Protein AF-A0A7X9NQH3-F1 (afdb_monomer_lite)

Secondary structure (DSSP, 8-state):
----HHHHHHHHHHHHTS---HHHHSTT-HHHHHHHHHHHHTTHHHHHHHHH--SHHHHHHHHHHHHHHHHHHHH---SSS-GGG--GGGS----TT--HHHHHHHHHHHHHHHHHHHHHS------TT--------------------------PPPHHHH-TT---PPPPHHHHHHHHHHHHHH-GGGHHHHHTTSTT--GGGGGS-HHHHHHHHHPPBPGGGHHHHHHHS-GGGHHHHHHHGGGGBSSPPP--HHHHHHHHHHTTT-HHHHHHHHHHHHHHH-

Structure (mmCIF, N/CA/C/O backbone):
data_AF-A0A7X9NQH3-F1
#
_entry.id   AF-A0A7X9NQH3-F1
#
loop_
_atom_site.group_PDB
_atom_site.id
_atom_site.type_symbol
_atom_site.label_atom_id
_atom_site.label_alt_id
_atom_site.label_comp_id
_atom_site.label_asym_id
_atom_site.label_entity_id
_atom_site.label_seq_id
_atom_site.pdbx_PDB_ins_code
_atom_site.Cartn_x
_atom_site.Cartn_y
_atom_site.Cartn_z
_atom_site.occupancy
_atom_site.B_iso_or_equiv
_atom_site.auth_seq_id
_atom_site.auth_comp_id
_atom_site.auth_asym_id
_atom_site.auth_atom_id
_atom_site.pdbx_PDB_model_num
ATOM 1 N N . MET A 1 1 ? 0.152 17.223 29.051 1.00 51.72 1 MET A N 1
ATOM 2 C CA . MET A 1 1 ? 0.373 16.536 30.337 1.00 51.72 1 MET A CA 1
ATOM 3 C C . MET A 1 1 ? -0.480 15.290 30.327 1.00 51.72 1 MET A C 1
ATOM 5 O O . MET A 1 1 ? -1.669 15.416 30.063 1.00 51.72 1 MET A O 1
ATOM 9 N N . GLY A 1 2 ? 0.131 14.132 30.562 1.00 65.69 2 GLY A N 1
ATOM 10 C CA . GLY A 1 2 ? -0.584 12.859 30.578 1.00 65.69 2 GLY A CA 1
ATOM 11 C C . GLY A 1 2 ? -1.366 12.605 31.845 1.00 65.69 2 GLY A C 1
ATOM 12 O O . GLY A 1 2 ? -1.211 13.318 32.836 1.00 65.69 2 GLY A O 1
ATOM 13 N N . LEU A 1 3 ? -2.183 11.554 31.806 1.00 81.00 3 LEU A N 1
ATOM 14 C CA . LEU A 1 3 ? -3.020 11.163 32.934 1.00 81.00 3 LEU A CA 1
ATOM 15 C C . LEU A 1 3 ? -2.184 10.936 34.205 1.00 81.00 3 LEU A C 1
ATOM 17 O O . LEU A 1 3 ? -1.228 10.143 34.226 1.00 81.00 3 LEU A O 1
ATOM 21 N N . ASN A 1 4 ? -2.589 11.591 35.294 1.00 87.38 4 ASN A N 1
ATOM 22 C CA . ASN A 1 4 ? -2.068 11.323 36.630 1.00 87.38 4 ASN A CA 1
ATOM 23 C C . ASN A 1 4 ? -2.512 9.924 37.121 1.00 87.38 4 ASN A C 1
ATOM 25 O O . ASN A 1 4 ? -3.140 9.158 36.388 1.00 87.38 4 ASN A O 1
ATOM 29 N N . ARG A 1 5 ? -2.115 9.511 38.333 1.00 86.88 5 ARG A N 1
ATOM 30 C CA . ARG A 1 5 ? -2.455 8.168 38.845 1.00 86.88 5 ARG A CA 1
ATOM 31 C C . ARG A 1 5 ? -3.971 7.972 38.987 1.00 86.88 5 ARG A C 1
ATOM 33 O O . ARG A 1 5 ? -4.492 7.031 38.410 1.00 86.88 5 ARG A O 1
ATOM 40 N N . ALA A 1 6 ? -4.662 8.899 39.647 1.00 89.31 6 ALA A N 1
ATOM 41 C CA . ALA A 1 6 ? -6.106 8.812 39.867 1.00 89.31 6 ALA A CA 1
ATOM 42 C C . ALA A 1 6 ? -6.908 8.777 38.553 1.00 89.31 6 ALA A C 1
ATOM 44 O O . ALA A 1 6 ? -7.859 8.014 38.428 1.00 89.31 6 ALA A O 1
ATOM 45 N N . GLN A 1 7 ? -6.492 9.550 37.547 1.00 90.31 7 GLN A N 1
ATOM 46 C CA . GLN A 1 7 ? -7.118 9.555 36.222 1.00 90.31 7 GLN A CA 1
ATOM 47 C C . GLN A 1 7 ? -6.921 8.234 35.466 1.00 90.31 7 GLN A C 1
ATOM 49 O O . GLN A 1 7 ? -7.812 7.817 34.731 1.00 90.31 7 GLN A O 1
ATOM 54 N N . ARG A 1 8 ? -5.770 7.569 35.639 1.00 89.31 8 ARG A N 1
ATOM 55 C CA . ARG A 1 8 ? -5.538 6.230 35.072 1.00 89.31 8 ARG A CA 1
ATOM 56 C C . ARG A 1 8 ? -6.396 5.179 35.760 1.00 89.31 8 ARG A C 1
ATOM 58 O O . ARG A 1 8 ? -7.025 4.388 35.072 1.00 89.31 8 ARG A O 1
ATOM 65 N N . ASP A 1 9 ? -6.462 5.222 37.087 1.00 91.19 9 ASP A N 1
ATOM 66 C CA . ASP A 1 9 ? -7.264 4.283 37.874 1.00 91.19 9 ASP A CA 1
ATOM 67 C C . ASP A 1 9 ? -8.770 4.454 37.582 1.00 91.19 9 ASP A C 1
ATOM 69 O O . ASP A 1 9 ? -9.517 3.481 37.554 1.00 91.19 9 ASP A O 1
ATOM 73 N N . GLU A 1 10 ? -9.233 5.683 37.326 1.00 92.69 10 GLU A N 1
ATOM 74 C CA . GLU A 1 10 ? -10.595 5.958 36.847 1.00 92.69 10 GLU A CA 1
ATOM 75 C C . GLU A 1 10 ? -10.835 5.409 35.436 1.00 92.69 10 GLU A C 1
ATOM 77 O O . GLU A 1 10 ? -11.845 4.749 35.203 1.00 92.69 10 GLU A O 1
ATOM 82 N N . LEU A 1 11 ? -9.913 5.638 34.495 1.00 91.38 11 LEU A N 1
ATOM 83 C CA . LEU A 1 11 ? -10.054 5.113 33.137 1.00 91.38 11 LEU A CA 1
ATOM 84 C C . LEU A 1 11 ? -10.072 3.578 33.129 1.00 91.38 11 LEU A C 1
ATOM 86 O O . LEU A 1 11 ? -10.932 2.993 32.480 1.00 91.38 11 LEU A O 1
ATOM 90 N N . ASP A 1 12 ? -9.188 2.927 33.885 1.00 92.12 12 ASP A N 1
ATOM 91 C CA . ASP A 1 12 ? -9.179 1.467 34.009 1.00 92.12 12 ASP A CA 1
ATOM 92 C C . ASP A 1 12 ? -10.487 0.947 34.627 1.00 92.12 12 ASP A C 1
ATOM 94 O O . ASP A 1 12 ? -11.068 0.004 34.091 1.00 92.12 12 ASP A O 1
ATOM 98 N N . ARG A 1 13 ? -11.027 1.609 35.663 1.00 91.06 13 ARG A N 1
ATOM 99 C CA . ARG A 1 13 ? -12.351 1.271 36.219 1.00 91.06 13 ARG A CA 1
ATOM 100 C C . ARG A 1 13 ? -13.470 1.404 35.186 1.00 91.06 13 ARG A C 1
ATOM 102 O O . ARG A 1 13 ? -14.329 0.532 35.110 1.00 91.06 13 ARG A O 1
ATOM 109 N N . ARG A 1 14 ? -13.458 2.455 34.360 1.00 91.75 14 ARG A N 1
ATOM 110 C CA . ARG A 1 14 ? -14.447 2.639 33.282 1.00 91.75 14 ARG A CA 1
ATOM 111 C C . ARG A 1 14 ? -14.371 1.542 32.224 1.00 91.75 14 ARG A C 1
ATOM 113 O O . ARG A 1 14 ? -15.408 1.123 31.728 1.00 91.75 14 ARG A O 1
ATOM 120 N N . VAL A 1 15 ? -13.169 1.077 31.888 1.00 91.00 15 VAL A N 1
ATOM 121 C CA . VAL A 1 15 ? -12.967 -0.029 30.937 1.00 91.00 15 VAL A CA 1
ATOM 122 C C . VAL A 1 15 ? -13.428 -1.362 31.529 1.00 91.00 15 VAL A C 1
ATOM 124 O O . VAL A 1 15 ? -14.038 -2.163 30.825 1.00 91.00 15 VAL A O 1
ATOM 127 N N . GLN A 1 16 ? -13.165 -1.588 32.816 1.00 89.62 16 GLN A N 1
ATOM 128 C CA . GLN A 1 16 ? -13.614 -2.780 33.543 1.00 89.62 16 GLN A CA 1
ATOM 129 C C . GLN A 1 16 ? -15.134 -2.813 33.743 1.00 89.62 16 GLN A C 1
ATOM 131 O O . GLN A 1 16 ? -15.709 -3.890 33.832 1.00 89.62 16 GLN A O 1
ATOM 136 N N . ALA A 1 17 ? -15.789 -1.650 33.781 1.00 90.62 17 ALA A N 1
ATOM 137 C CA . ALA A 1 17 ? -17.243 -1.543 33.874 1.00 90.62 17 ALA A CA 1
ATOM 138 C C . ALA A 1 17 ? -17.978 -1.855 32.554 1.00 90.62 17 ALA A C 1
ATOM 140 O O . ALA A 1 17 ? -19.206 -1.930 32.553 1.00 90.62 17 ALA A O 1
ATOM 141 N N . ILE A 1 18 ? -17.262 -2.008 31.432 1.00 89.81 18 ILE A N 1
ATOM 142 C CA . ILE A 1 18 ? -17.861 -2.443 30.165 1.00 89.81 18 ILE A CA 1
ATOM 143 C C . ILE A 1 18 ? -18.205 -3.930 30.273 1.00 89.81 18 ILE A C 1
ATOM 145 O O . ILE A 1 18 ? -17.348 -4.747 30.607 1.00 89.81 18 ILE A O 1
ATOM 149 N N . ASP A 1 19 ? -19.443 -4.280 29.927 1.00 89.19 19 ASP A N 1
ATOM 150 C CA . ASP A 1 19 ? -19.841 -5.675 29.761 1.00 89.19 19 ASP A CA 1
ATOM 151 C C . ASP A 1 19 ? -19.235 -6.238 28.466 1.00 89.19 19 ASP A C 1
ATOM 153 O O . ASP A 1 19 ? -19.665 -5.925 27.352 1.00 89.19 19 ASP A O 1
ATOM 157 N N . TRP A 1 20 ? -18.158 -7.008 28.612 1.00 88.69 20 TRP A N 1
ATOM 158 C CA . TRP A 1 20 ? -17.371 -7.538 27.502 1.00 88.69 20 TRP A CA 1
ATOM 159 C C . TRP A 1 20 ? -17.974 -8.827 26.931 1.00 88.69 20 TRP A C 1
ATOM 161 O O . TRP A 1 20 ? -17.333 -9.880 26.969 1.00 88.69 20 TRP A O 1
ATOM 171 N N . THR A 1 21 ? -19.178 -8.729 26.364 1.00 90.06 21 THR A N 1
ATOM 172 C CA . THR A 1 21 ? -19.793 -9.802 25.563 1.00 90.06 21 THR A CA 1
ATOM 173 C C . THR A 1 21 ? -18.991 -10.088 24.288 1.00 90.06 21 THR A C 1
ATOM 175 O O . THR A 1 21 ? -18.108 -9.314 23.897 1.00 90.06 21 THR A O 1
ATOM 178 N N . ASP A 1 22 ? -19.311 -11.180 23.590 1.00 87.94 22 ASP A N 1
ATOM 179 C CA . ASP A 1 22 ? -18.680 -11.497 22.305 1.00 87.94 22 ASP A CA 1
ATOM 180 C C . ASP A 1 22 ? -18.906 -10.384 21.261 1.00 87.94 22 ASP A C 1
ATOM 182 O O . ASP A 1 22 ? -17.979 -10.047 20.519 1.00 87.94 22 ASP A O 1
ATOM 186 N N . GLU A 1 23 ? -20.074 -9.723 21.249 1.00 88.12 23 GLU A N 1
ATOM 187 C CA . GLU A 1 23 ? -20.313 -8.564 20.374 1.00 88.12 23 GLU A CA 1
ATOM 188 C C . GLU A 1 23 ? -19.465 -7.351 20.771 1.00 88.12 23 GLU A C 1
ATOM 190 O O . GLU A 1 23 ? -18.909 -6.671 19.905 1.00 88.12 23 GLU A O 1
ATOM 195 N N . ALA A 1 24 ? -19.315 -7.086 22.072 1.00 86.69 24 ALA A N 1
ATOM 196 C CA . ALA A 1 24 ? -18.457 -6.007 22.557 1.00 86.69 24 ALA A CA 1
ATOM 197 C C . ALA A 1 24 ? -16.976 -6.272 22.239 1.00 86.69 24 ALA A C 1
ATOM 199 O O . ALA A 1 24 ? -16.214 -5.339 21.966 1.00 86.69 24 ALA A O 1
ATOM 200 N N . ARG A 1 25 ? -16.560 -7.544 22.222 1.00 86.44 25 ARG A N 1
ATOM 201 C CA . ARG A 1 25 ? -15.196 -7.976 21.884 1.00 86.44 25 ARG A CA 1
ATOM 202 C C . ARG A 1 25 ? -14.926 -8.039 20.384 1.00 86.44 25 ARG A C 1
ATOM 204 O O . ARG A 1 25 ? -13.747 -8.008 20.010 1.00 86.44 25 ARG A O 1
ATOM 211 N N . ALA A 1 26 ? -15.957 -8.084 19.541 1.00 84.38 26 ALA A N 1
ATOM 212 C CA . ALA A 1 26 ? -15.821 -8.137 18.089 1.00 84.38 26 ALA A CA 1
ATOM 213 C C . ALA A 1 26 ? -14.976 -6.974 17.542 1.00 84.38 26 ALA A C 1
ATOM 215 O O . ALA A 1 26 ? -14.966 -5.863 18.079 1.00 84.38 26 ALA A O 1
ATOM 216 N N . PHE A 1 27 ? -14.236 -7.220 16.461 1.00 86.75 27 PHE A N 1
ATOM 217 C CA . PHE A 1 27 ? -13.412 -6.182 15.842 1.00 86.75 27 PHE A CA 1
ATOM 218 C C . PHE A 1 27 ? -14.273 -5.043 15.297 1.00 86.75 27 PHE A C 1
ATOM 220 O O . PHE A 1 27 ? -15.303 -5.266 14.668 1.00 86.75 27 PHE A O 1
ATOM 227 N N . GLY A 1 28 ? -13.840 -3.810 15.561 1.00 78.38 28 GLY A N 1
ATOM 228 C CA . GLY A 1 28 ? -14.579 -2.604 15.191 1.00 78.38 28 GLY A CA 1
ATOM 229 C C . GLY A 1 28 ? -15.867 -2.362 15.987 1.00 78.38 28 GLY A C 1
ATOM 230 O O . GLY A 1 28 ? -16.635 -1.486 15.596 1.00 78.38 28 GLY A O 1
ATOM 231 N N . SER A 1 29 ? -16.111 -3.092 17.084 1.00 81.69 29 SER A N 1
ATOM 232 C CA . SER A 1 29 ? -17.287 -2.872 17.934 1.00 81.69 29 SER A CA 1
ATOM 233 C C . SER A 1 29 ? -17.359 -1.429 18.466 1.00 81.69 29 SER A C 1
ATOM 235 O O . SER A 1 29 ? -16.319 -0.776 18.646 1.00 81.69 29 SER A O 1
ATOM 237 N N . PRO A 1 30 ? -18.565 -0.922 18.785 1.00 86.56 30 PRO A N 1
ATOM 238 C CA . PRO A 1 30 ? -18.728 0.389 19.413 1.00 86.56 30 PRO A CA 1
ATOM 239 C C . PRO A 1 30 ? -17.885 0.553 20.685 1.00 86.56 30 PRO A C 1
ATOM 241 O O . PRO A 1 30 ? -17.302 1.612 20.905 1.00 86.56 30 PRO A O 1
ATOM 244 N N . GLN A 1 31 ? -17.752 -0.508 21.485 1.00 89.44 31 GLN A N 1
ATOM 245 C CA . GLN A 1 31 ? -16.951 -0.530 22.707 1.00 89.44 31 GLN A CA 1
ATOM 246 C C . GLN A 1 31 ? -15.460 -0.367 22.391 1.00 89.44 31 GLN A C 1
ATOM 248 O O . GLN A 1 31 ? -14.790 0.461 23.005 1.00 89.44 31 GLN A O 1
ATOM 253 N N . ARG A 1 32 ? -14.924 -1.070 21.382 1.00 86.88 32 ARG A N 1
ATOM 254 C CA . ARG A 1 32 ? -13.530 -0.875 20.943 1.00 86.88 32 ARG A CA 1
ATOM 255 C C . ARG A 1 32 ? -13.294 0.525 20.371 1.00 86.88 32 ARG A C 1
ATOM 257 O O . ARG A 1 32 ? -12.243 1.108 20.627 1.00 86.88 32 ARG A O 1
ATOM 264 N N . LEU A 1 33 ? -14.249 1.089 19.629 1.00 85.19 33 LEU A N 1
ATOM 265 C CA . LEU A 1 33 ? -14.157 2.469 19.131 1.00 85.19 33 LEU A CA 1
ATOM 266 C C . LEU A 1 33 ? -14.180 3.492 20.275 1.00 85.19 33 LEU A C 1
ATOM 268 O O . LEU A 1 33 ? -13.422 4.460 20.250 1.00 85.19 33 LEU A O 1
ATOM 272 N N . GLN A 1 34 ? -14.973 3.245 21.316 1.00 88.62 34 GLN A N 1
ATOM 273 C CA . GLN A 1 34 ? -14.970 4.054 22.532 1.00 88.62 34 GLN A CA 1
ATOM 274 C C . GLN A 1 34 ? -13.619 3.980 23.263 1.00 88.62 34 GLN A C 1
ATOM 276 O O . GLN A 1 34 ? -13.103 5.005 23.706 1.00 88.62 34 GLN A O 1
ATOM 281 N N . LEU A 1 35 ? -12.989 2.801 23.328 1.00 89.31 35 LEU A N 1
ATOM 282 C CA . LEU A 1 35 ? -11.632 2.673 23.874 1.00 89.31 35 LEU A CA 1
ATOM 283 C C . LEU A 1 35 ? -10.594 3.462 23.068 1.00 89.31 35 LEU A C 1
ATOM 285 O O . LEU A 1 35 ? -9.668 4.030 23.652 1.00 89.31 35 LEU A O 1
ATOM 289 N N . VAL A 1 36 ? -10.733 3.518 21.738 1.00 87.81 36 VAL A N 1
ATOM 290 C CA . VAL A 1 36 ? -9.884 4.368 20.889 1.00 87.81 36 VAL A CA 1
ATOM 291 C C . VAL A 1 36 ? -10.057 5.833 21.265 1.00 87.81 36 VAL A C 1
ATOM 293 O O . VAL A 1 36 ? -9.057 6.516 21.476 1.00 87.81 36 VAL A O 1
ATOM 296 N N . ASP A 1 37 ? -11.295 6.309 21.384 1.00 86.88 37 ASP A N 1
ATOM 297 C CA . ASP A 1 37 ? -11.574 7.691 21.774 1.00 86.88 37 ASP A CA 1
ATOM 298 C C . ASP A 1 37 ? -10.934 8.041 23.128 1.00 86.88 37 ASP A C 1
ATOM 300 O O . ASP A 1 37 ? -10.207 9.032 23.246 1.00 86.88 37 ASP A O 1
ATOM 304 N N . TRP A 1 38 ? -11.078 7.175 24.135 1.00 90.12 38 TRP A N 1
ATOM 305 C CA . TRP A 1 38 ? -10.447 7.373 25.443 1.00 90.12 38 TRP A CA 1
ATOM 306 C C . TRP A 1 38 ? -8.916 7.348 25.379 1.00 90.12 38 TRP A C 1
ATOM 308 O O . TRP A 1 38 ? -8.249 8.157 26.027 1.00 90.12 38 TRP A O 1
ATOM 318 N N . MET A 1 39 ? -8.326 6.456 24.582 1.00 92.00 39 MET A N 1
ATOM 319 C CA . MET A 1 39 ? -6.875 6.402 24.374 1.00 92.00 39 MET A CA 1
ATOM 320 C C . MET A 1 39 ? -6.341 7.676 23.706 1.00 92.00 39 MET A C 1
ATOM 322 O O . MET A 1 39 ? -5.287 8.176 24.098 1.00 92.00 39 MET A O 1
ATOM 326 N N . LEU A 1 40 ? -7.047 8.198 22.700 1.00 86.00 40 LEU A N 1
ATOM 327 C CA . LEU A 1 40 ? -6.619 9.372 21.942 1.00 86.00 40 LEU A CA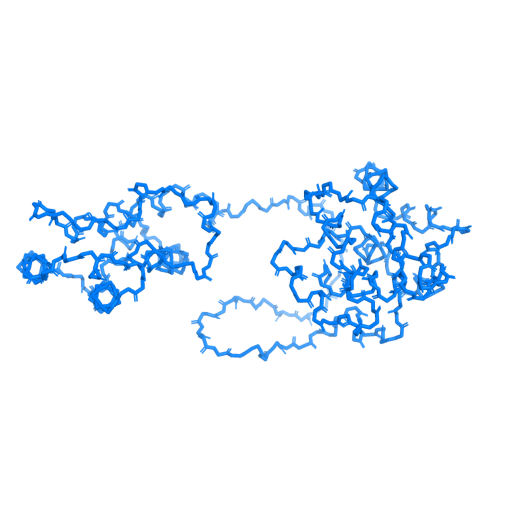 1
ATOM 328 C C . LEU A 1 40 ? -6.821 10.675 22.723 1.00 86.00 40 LEU A C 1
ATOM 330 O O . LEU A 1 40 ? -5.925 11.518 22.744 1.00 86.00 40 LEU A O 1
ATOM 334 N N . SER A 1 41 ? -7.965 10.834 23.390 1.00 86.50 41 SER A N 1
ATOM 335 C CA . SER A 1 41 ? -8.279 12.022 24.199 1.00 86.50 41 SER A CA 1
ATOM 336 C C . SER A 1 41 ? -7.363 12.163 25.418 1.00 86.50 41 SER A C 1
ATOM 338 O O . SER A 1 41 ? -6.992 13.274 25.794 1.00 86.50 41 SER A O 1
ATOM 340 N N . SER A 1 42 ? -6.924 11.043 25.998 1.00 87.12 42 SER A N 1
ATOM 341 C CA . SER A 1 42 ? -6.000 11.019 27.139 1.00 87.12 42 SER A CA 1
ATOM 342 C C . SER A 1 42 ? -4.527 11.250 26.782 1.00 87.12 42 SER A C 1
ATOM 344 O O . SER A 1 42 ? -3.705 11.391 27.689 1.00 87.12 42 SER A O 1
ATOM 346 N N . ARG A 1 43 ? -4.181 11.268 25.486 1.00 89.69 43 ARG A N 1
ATOM 347 C CA . ARG A 1 43 ? -2.816 11.445 24.948 1.00 89.69 43 ARG A CA 1
ATOM 348 C C . ARG A 1 43 ? -1.773 10.460 25.504 1.00 89.69 43 ARG A C 1
ATOM 350 O O . ARG A 1 43 ? -0.570 10.723 25.477 1.00 89.69 43 ARG A O 1
ATOM 357 N N . MET A 1 44 ? -2.220 9.307 26.015 1.00 89.38 44 MET A N 1
ATOM 358 C CA . MET A 1 44 ? -1.347 8.330 26.681 1.00 89.38 44 MET A CA 1
ATOM 359 C C . MET A 1 44 ? -0.248 7.791 25.763 1.00 89.38 44 MET A C 1
ATOM 361 O O . MET A 1 44 ? 0.856 7.519 26.233 1.00 89.38 44 MET A O 1
ATOM 365 N N . VAL A 1 45 ? -0.545 7.638 24.469 1.00 89.00 45 VAL A N 1
ATOM 366 C CA . VAL A 1 45 ? 0.419 7.169 23.465 1.00 89.00 45 VAL A CA 1
ATOM 367 C C . VAL A 1 45 ? 1.512 8.218 23.270 1.00 89.00 45 VAL A C 1
ATOM 369 O O . VAL A 1 45 ? 2.698 7.902 23.325 1.00 89.00 45 VAL A O 1
ATOM 372 N N . GLU A 1 46 ? 1.123 9.479 23.095 1.00 90.94 46 GLU A N 1
ATOM 373 C CA . GLU A 1 46 ? 2.044 10.584 22.869 1.00 90.94 46 GLU A CA 1
ATOM 374 C C . GLU A 1 46 ? 2.937 10.848 24.079 1.00 90.94 46 GLU A C 1
ATOM 376 O O . GLU A 1 46 ? 4.139 11.057 23.925 1.00 90.94 46 GLU A O 1
ATOM 381 N N . ASP A 1 47 ? 2.380 10.805 25.288 1.00 90.69 47 ASP A N 1
ATOM 382 C CA . ASP A 1 47 ? 3.162 11.012 26.504 1.00 90.69 47 ASP A CA 1
ATOM 383 C C . ASP A 1 47 ? 4.145 9.867 26.762 1.00 90.69 47 ASP A C 1
ATOM 385 O O . ASP A 1 47 ? 5.258 10.109 27.228 1.00 90.69 47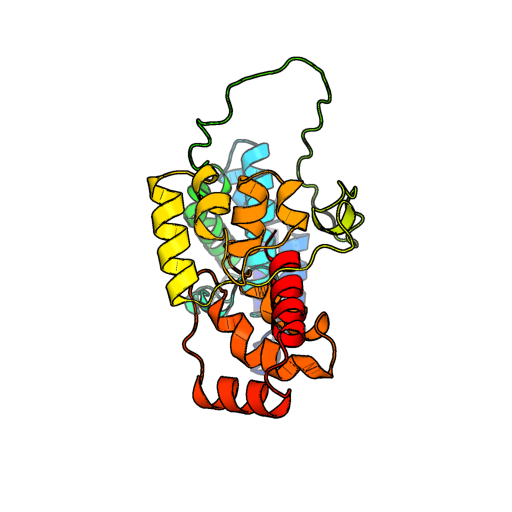 ASP A O 1
ATOM 389 N N . GLU A 1 48 ? 3.778 8.623 26.446 1.00 91.94 48 GLU A N 1
ATOM 390 C CA . GLU A 1 48 ? 4.694 7.486 26.573 1.00 91.94 48 GLU A CA 1
ATOM 391 C C . GLU A 1 48 ? 5.854 7.564 25.568 1.00 91.94 48 GLU A C 1
ATOM 393 O O . GLU A 1 48 ? 7.008 7.280 25.906 1.00 91.94 48 GLU A O 1
ATOM 398 N N . ILE A 1 49 ? 5.578 8.030 24.347 1.00 90.75 49 ILE A N 1
ATOM 399 C CA . ILE A 1 49 ? 6.609 8.260 23.330 1.00 90.75 49 ILE A CA 1
ATOM 400 C C . ILE A 1 49 ? 7.515 9.423 23.736 1.00 90.75 49 ILE A C 1
ATOM 402 O O . ILE A 1 49 ? 8.731 9.262 23.714 1.00 90.75 49 ILE A O 1
ATOM 406 N N . ARG A 1 50 ? 6.974 10.558 24.194 1.00 91.81 50 ARG A N 1
ATOM 407 C CA . ARG A 1 50 ? 7.790 11.710 24.627 1.00 91.81 50 ARG A CA 1
ATOM 408 C C . ARG A 1 50 ? 8.665 11.414 25.849 1.00 91.81 50 ARG A C 1
ATOM 410 O O . ARG A 1 50 ? 9.731 12.004 25.986 1.00 91.81 50 ARG A O 1
ATOM 417 N N . LYS A 1 51 ? 8.267 10.477 26.718 1.00 89.00 51 LYS A N 1
ATOM 418 C CA . LYS A 1 51 ? 9.147 9.968 27.790 1.00 89.00 51 LYS A CA 1
ATOM 419 C C . LYS A 1 51 ? 10.323 9.162 27.245 1.00 89.00 51 LYS A C 1
ATOM 421 O O . LYS A 1 51 ? 11.420 9.239 27.792 1.00 89.00 51 LYS A O 1
ATOM 426 N N . SER A 1 52 ? 10.074 8.375 26.202 1.00 86.25 52 SER A N 1
ATOM 427 C CA . SER A 1 52 ? 11.047 7.443 25.627 1.00 86.25 52 SER A CA 1
ATOM 428 C C . SER A 1 52 ? 12.023 8.129 24.664 1.00 86.25 52 SER A C 1
ATOM 430 O O . SER A 1 52 ? 13.208 7.806 24.644 1.00 86.25 52 SER A O 1
ATOM 432 N N . PHE A 1 53 ? 11.546 9.109 23.895 1.00 87.56 53 PHE A N 1
ATOM 433 C CA . PHE A 1 53 ? 12.312 9.848 22.894 1.00 87.56 53 PHE A CA 1
ATOM 434 C C . PHE A 1 53 ? 12.419 11.313 23.321 1.00 87.56 53 PHE A C 1
ATOM 436 O O . PHE A 1 53 ? 11.503 12.101 23.115 1.00 87.56 53 PHE A O 1
ATOM 443 N N . ARG A 1 54 ? 13.551 11.683 23.935 1.00 82.56 54 ARG A N 1
ATOM 444 C CA . ARG A 1 54 ? 13.767 13.043 24.469 1.00 82.56 54 ARG A CA 1
ATOM 445 C C . ARG A 1 54 ? 13.912 14.113 23.384 1.00 82.56 54 ARG A C 1
ATOM 447 O O . ARG A 1 54 ? 13.694 15.285 23.667 1.00 82.56 54 ARG A O 1
ATOM 454 N N . ASN A 1 55 ? 14.299 13.728 22.167 1.00 85.31 55 ASN A N 1
ATOM 455 C CA . ASN A 1 55 ? 14.356 14.642 21.032 1.00 85.31 55 ASN A CA 1
ATOM 456 C C . ASN A 1 55 ? 12.925 14.888 20.504 1.00 85.31 55 ASN A C 1
ATOM 458 O O . ASN A 1 55 ? 12.288 13.924 20.072 1.00 85.31 55 ASN A O 1
ATOM 462 N N . PRO A 1 56 ? 12.431 16.143 20.486 1.00 82.62 56 PRO A N 1
ATOM 463 C CA . PRO A 1 56 ? 11.066 16.451 20.058 1.00 82.62 56 PRO A CA 1
ATOM 464 C C . PRO A 1 56 ? 10.741 15.982 18.635 1.00 82.62 56 PRO A C 1
ATOM 466 O O . PRO A 1 56 ? 9.685 15.400 18.417 1.00 82.62 56 PRO A O 1
ATOM 469 N N . ALA A 1 57 ? 11.660 16.146 17.679 1.00 77.00 57 ALA A N 1
ATOM 470 C CA . ALA A 1 57 ? 11.443 15.728 16.293 1.00 77.00 57 ALA A CA 1
ATOM 471 C C . ALA A 1 57 ? 11.365 14.198 16.157 1.00 77.00 57 ALA A C 1
ATOM 473 O O . ALA A 1 57 ? 10.538 13.667 15.415 1.00 77.00 57 ALA A O 1
ATOM 474 N N . GLN A 1 58 ? 12.193 13.469 16.914 1.00 80.44 58 GLN A N 1
ATOM 475 C CA . GLN A 1 58 ? 12.112 12.006 16.966 1.00 80.44 58 GLN A CA 1
ATOM 476 C C . GLN A 1 58 ? 10.814 11.544 17.633 1.00 80.44 58 GLN A C 1
ATOM 478 O O . GLN A 1 58 ? 10.191 10.593 17.165 1.00 80.44 58 GLN A O 1
ATOM 483 N N . ALA A 1 59 ? 10.392 12.220 18.704 1.00 83.50 59 ALA A N 1
ATOM 484 C CA . ALA A 1 59 ? 9.147 11.914 19.390 1.00 83.50 59 ALA A CA 1
ATOM 485 C C . ALA A 1 59 ? 7.938 12.102 18.468 1.00 83.50 59 ALA A C 1
ATOM 487 O O . ALA A 1 59 ? 7.124 11.189 18.376 1.00 83.50 59 ALA A O 1
ATOM 488 N N . GLU A 1 60 ? 7.847 13.216 17.737 1.00 84.19 60 GLU A N 1
ATOM 489 C CA . GLU A 1 60 ? 6.747 13.458 16.793 1.00 84.19 60 GLU A CA 1
ATOM 490 C C . GLU A 1 60 ? 6.711 12.410 15.671 1.00 84.19 60 GLU A C 1
ATOM 492 O O . GLU A 1 60 ? 5.666 11.809 15.420 1.00 84.19 60 GLU A O 1
ATOM 497 N N . ARG A 1 61 ? 7.864 12.060 15.087 1.00 73.62 61 ARG A N 1
ATOM 498 C CA . ARG A 1 61 ? 7.945 11.003 14.062 1.00 73.62 61 ARG A CA 1
ATOM 499 C C . ARG A 1 61 ? 7.533 9.628 14.599 1.00 73.62 61 ARG A C 1
ATOM 501 O O . ARG A 1 61 ? 6.891 8.833 13.911 1.00 73.62 61 ARG A O 1
ATOM 508 N N . MET A 1 62 ? 7.877 9.328 15.851 1.00 86.31 62 MET A N 1
ATOM 509 C CA . MET A 1 62 ? 7.436 8.096 16.504 1.00 86.31 62 MET A CA 1
ATOM 510 C C . MET A 1 62 ? 5.953 8.131 16.886 1.00 86.31 62 MET A C 1
ATOM 512 O O . MET A 1 62 ? 5.316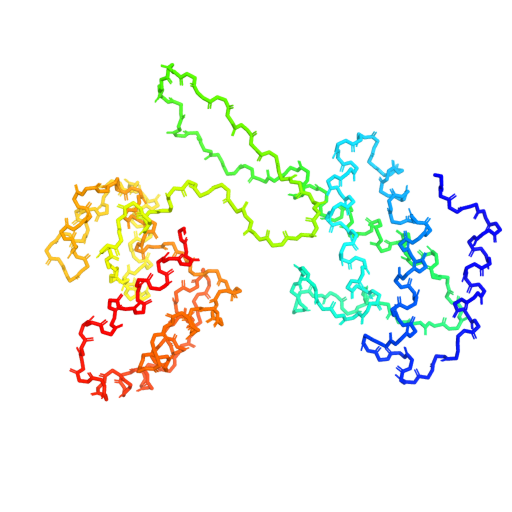 7.075 16.840 1.00 86.31 62 MET A O 1
ATOM 516 N N . ILE A 1 63 ? 5.392 9.297 17.225 1.00 84.12 63 ILE A N 1
ATOM 517 C CA . ILE A 1 63 ? 3.954 9.499 17.460 1.00 84.12 63 ILE A CA 1
ATOM 518 C C . ILE A 1 63 ? 3.178 9.223 16.177 1.00 84.12 63 ILE A C 1
ATOM 520 O O . ILE A 1 63 ? 2.288 8.370 16.191 1.00 84.12 63 ILE A O 1
ATOM 524 N N . GLU A 1 64 ? 3.563 9.860 15.072 1.00 81.12 64 GLU A N 1
ATOM 525 C CA . GLU A 1 64 ? 3.011 9.634 13.733 1.00 81.12 64 GLU A CA 1
ATOM 526 C C . GLU A 1 64 ? 2.993 8.147 13.376 1.00 81.12 64 GLU A C 1
ATOM 528 O O . GLU A 1 64 ? 1.978 7.595 12.951 1.00 81.12 64 GLU A O 1
ATOM 533 N N . TYR A 1 65 ? 4.116 7.467 13.604 1.00 84.25 65 TYR A N 1
ATOM 534 C CA . TYR A 1 65 ? 4.236 6.053 13.296 1.00 84.25 65 TYR A CA 1
ATOM 535 C C . TYR A 1 65 ? 3.379 5.168 14.219 1.00 84.25 65 TYR A C 1
ATOM 537 O O . TYR A 1 65 ? 2.751 4.203 13.770 1.00 84.25 65 TYR A O 1
ATOM 545 N N . THR A 1 66 ? 3.372 5.441 15.522 1.00 86.38 66 THR A N 1
ATOM 546 C CA . THR A 1 66 ? 2.837 4.514 16.532 1.00 86.38 66 THR A CA 1
ATOM 547 C C . THR A 1 66 ? 1.337 4.690 16.748 1.00 86.38 66 THR A C 1
ATOM 549 O O . THR A 1 66 ? 0.632 3.699 16.932 1.00 86.38 66 THR A O 1
ATOM 552 N N . ARG A 1 67 ? 0.824 5.922 16.674 1.00 83.56 67 ARG A N 1
ATOM 553 C CA . ARG A 1 67 ? -0.582 6.254 16.941 1.00 83.56 67 ARG A CA 1
ATOM 554 C C . ARG A 1 67 ? -1.586 5.471 16.082 1.00 83.56 67 ARG A C 1
ATOM 556 O O . ARG A 1 67 ? -2.429 4.798 16.676 1.00 83.56 67 ARG A O 1
ATOM 563 N N . PRO A 1 68 ? -1.511 5.455 14.736 1.00 78.31 68 PRO A N 1
ATOM 564 C CA . PRO A 1 68 ? -2.464 4.694 13.927 1.00 78.31 68 PRO A CA 1
ATOM 565 C C . PRO A 1 68 ? -2.355 3.184 14.182 1.00 78.31 68 PRO A C 1
ATOM 567 O O . PRO A 1 68 ? -3.361 2.485 14.184 1.00 78.31 68 PRO A O 1
ATOM 570 N N . ARG A 1 69 ? -1.158 2.679 14.505 1.00 87.56 69 ARG A N 1
ATOM 571 C CA . ARG A 1 69 ? -0.948 1.262 14.841 1.00 87.56 69 ARG A CA 1
ATOM 572 C C . ARG A 1 69 ? -1.558 0.886 16.187 1.00 87.56 69 ARG A C 1
ATOM 574 O O . ARG A 1 69 ? -2.062 -0.221 16.329 1.00 87.56 69 ARG A O 1
ATOM 581 N N . MET A 1 70 ? -1.546 1.791 17.163 1.00 89.31 70 MET A N 1
ATOM 582 C CA . MET A 1 70 ? -2.263 1.592 18.424 1.00 89.31 70 MET A CA 1
ATOM 583 C C . MET A 1 70 ? -3.776 1.527 18.200 1.00 89.31 70 MET A C 1
ATOM 585 O O . MET A 1 70 ? -4.421 0.649 18.767 1.00 89.31 70 MET A O 1
ATOM 589 N N . VAL A 1 71 ? -4.328 2.377 17.325 1.00 84.94 71 VAL A N 1
ATOM 590 C CA . VAL A 1 71 ? -5.751 2.314 16.941 1.00 84.94 71 VAL A CA 1
ATOM 591 C C . VAL A 1 71 ? -6.086 0.946 16.349 1.00 84.94 71 VAL A C 1
ATOM 593 O O . VAL A 1 71 ? -7.014 0.296 16.817 1.00 84.94 71 VAL A O 1
ATOM 596 N N . GLU A 1 72 ? -5.284 0.458 15.404 1.00 83.19 72 GLU A N 1
ATOM 597 C CA . GLU A 1 72 ? -5.448 -0.879 14.817 1.00 83.19 72 GLU A CA 1
ATOM 598 C C . GLU A 1 72 ? -5.400 -2.007 15.856 1.00 83.19 72 GLU A C 1
ATOM 600 O O . GLU A 1 72 ? -6.133 -2.988 15.741 1.00 83.19 72 GLU A O 1
ATOM 605 N N . LYS A 1 73 ? -4.547 -1.889 16.885 1.00 88.06 73 LYS A N 1
ATOM 606 C CA . LYS A 1 73 ? -4.470 -2.886 17.964 1.00 88.06 73 LYS A CA 1
ATOM 607 C C . LYS A 1 73 ? -5.682 -2.859 18.881 1.00 88.06 73 LYS A C 1
ATOM 609 O O . LYS A 1 73 ? -6.076 -3.919 19.354 1.00 88.06 73 LYS A O 1
ATOM 614 N N . VAL A 1 74 ? -6.285 -1.696 19.108 1.00 86.69 74 VAL A N 1
ATOM 615 C CA . VAL A 1 74 ? -7.524 -1.590 19.888 1.00 86.69 74 VAL A CA 1
ATOM 616 C C . VAL A 1 74 ? -8.718 -2.097 19.084 1.00 86.69 74 VAL A C 1
ATOM 618 O O . VAL A 1 74 ? -9.502 -2.885 19.603 1.00 86.69 74 VAL A O 1
ATOM 621 N N . THR A 1 75 ? -8.858 -1.698 17.818 1.00 82.94 75 THR A N 1
ATOM 622 C CA . THR A 1 75 ? -10.033 -2.039 16.997 1.00 82.94 75 THR A CA 1
ATOM 623 C C . THR A 1 75 ? -9.963 -3.423 16.371 1.00 82.94 75 THR A C 1
ATOM 625 O O . THR A 1 75 ? -11.002 -3.964 16.003 1.00 82.94 75 THR A O 1
ATOM 628 N N . GLY A 1 76 ? -8.767 -3.988 16.200 1.00 77.75 76 GLY A N 1
ATOM 629 C CA . GLY A 1 76 ? -8.566 -5.202 15.412 1.00 77.75 76 GLY A CA 1
ATOM 630 C C . GLY A 1 76 ? -8.776 -4.996 13.905 1.00 77.75 76 GLY A C 1
ATOM 631 O O . GLY A 1 76 ? -8.873 -5.970 13.168 1.00 77.75 76 GLY A O 1
ATOM 632 N N . THR A 1 77 ? -8.852 -3.745 13.431 1.00 72.88 77 THR A N 1
ATOM 633 C CA . THR A 1 77 ? -9.122 -3.399 12.024 1.00 72.88 77 THR A CA 1
ATOM 634 C C . THR A 1 77 ? -7.917 -2.689 11.405 1.00 72.88 77 THR A C 1
ATOM 636 O O . THR A 1 77 ? -7.409 -1.752 12.022 1.00 72.88 77 THR A O 1
ATOM 639 N N . PRO A 1 78 ? -7.426 -3.099 10.220 1.00 70.19 78 PRO A N 1
ATOM 640 C CA . PRO A 1 78 ? -6.295 -2.439 9.571 1.00 70.19 78 PRO A CA 1
ATOM 641 C C . PRO A 1 78 ? -6.635 -1.049 9.041 1.00 70.19 78 PRO A C 1
ATOM 643 O O . PRO A 1 78 ? -7.705 -0.828 8.482 1.00 70.19 78 PRO A O 1
ATOM 646 N N . ILE A 1 79 ? -5.669 -0.142 9.159 1.00 65.56 79 ILE A N 1
ATOM 647 C CA . ILE A 1 79 ? -5.715 1.239 8.671 1.00 65.56 79 ILE A CA 1
ATOM 648 C C . ILE A 1 79 ? -4.454 1.538 7.844 1.00 65.56 79 ILE A C 1
ATOM 650 O O . ILE A 1 79 ? -4.543 1.935 6.688 1.00 65.56 79 ILE A O 1
ATOM 654 N N . VAL A 1 80 ? -3.272 1.319 8.423 1.00 54.50 80 VAL A N 1
ATOM 655 C CA . VAL A 1 80 ? -1.945 1.602 7.850 1.00 54.50 80 VAL A CA 1
ATOM 656 C C . VAL A 1 80 ? -1.038 0.373 7.766 1.00 54.50 80 VAL A C 1
ATOM 658 O O . VAL A 1 80 ? -0.032 0.399 7.058 1.00 54.50 80 VAL A O 1
ATOM 661 N N . SER A 1 81 ? -1.323 -0.692 8.516 1.00 64.62 81 SER A N 1
ATOM 662 C CA . SER A 1 81 ? -0.480 -1.881 8.589 1.00 64.62 81 SER A CA 1
ATOM 663 C C . SER A 1 81 ? -1.165 -3.116 8.007 1.00 64.62 81 SER A C 1
ATOM 665 O O . SER A 1 81 ? -2.386 -3.226 7.965 1.00 64.62 81 SER A O 1
ATOM 667 N N . ASN A 1 82 ? -0.354 -4.059 7.525 1.00 70.19 82 ASN A N 1
ATOM 668 C CA . ASN A 1 82 ? -0.835 -5.305 6.936 1.00 70.19 82 ASN A CA 1
ATOM 669 C C . ASN A 1 82 ? -1.246 -6.302 8.046 1.00 70.19 82 ASN A C 1
ATOM 671 O O . ASN A 1 82 ? -0.355 -6.749 8.778 1.00 70.19 82 ASN A O 1
ATOM 675 N N . PRO A 1 83 ? -2.530 -6.710 8.146 1.00 66.38 83 PRO A N 1
ATOM 676 C CA . PRO A 1 83 ? -3.010 -7.675 9.141 1.00 66.38 83 PRO A CA 1
ATOM 677 C C . PRO A 1 83 ? -2.240 -8.989 9.167 1.00 66.38 83 PRO A C 1
ATOM 679 O O . PRO A 1 83 ? -2.036 -9.561 10.231 1.00 66.38 83 PRO A O 1
ATOM 682 N N . ALA A 1 84 ? -1.765 -9.457 8.007 1.00 68.62 84 ALA A N 1
ATOM 683 C CA . ALA A 1 84 ? -1.035 -10.720 7.899 1.00 68.62 84 ALA A CA 1
ATOM 684 C C . ALA A 1 84 ? 0.304 -10.712 8.661 1.00 68.62 84 ALA A C 1
ATOM 686 O O . ALA A 1 84 ? 0.885 -11.764 8.904 1.00 68.62 84 ALA A O 1
ATOM 687 N N . GLN A 1 85 ? 0.807 -9.528 9.025 1.00 67.69 85 GLN A N 1
ATOM 688 C CA . GLN A 1 85 ? 2.036 -9.345 9.801 1.00 67.69 85 GLN A CA 1
ATOM 689 C C . GLN A 1 85 ? 1.753 -8.993 11.265 1.00 67.69 85 GLN A C 1
ATOM 691 O O . GLN A 1 85 ? 2.667 -8.648 12.018 1.00 67.69 85 GLN A O 1
ATOM 696 N N . TRP A 1 86 ? 0.487 -9.005 11.684 1.00 71.12 86 TRP A N 1
ATOM 697 C CA . TRP A 1 86 ? 0.139 -8.710 13.061 1.00 71.12 86 TRP A CA 1
ATOM 698 C C . TRP A 1 86 ? 0.504 -9.884 13.949 1.00 71.12 86 TRP A C 1
ATOM 700 O O . TRP A 1 86 ? 0.151 -11.020 13.665 1.00 71.12 86 TRP A O 1
ATOM 710 N N . ASN A 1 87 ? 1.160 -9.589 15.069 1.00 72.81 87 ASN A N 1
ATOM 711 C CA . ASN A 1 87 ? 1.183 -10.522 16.180 1.00 72.81 87 ASN A CA 1
ATOM 712 C C . ASN A 1 87 ? -0.222 -10.536 16.814 1.00 72.81 87 ASN A C 1
ATOM 714 O O . ASN A 1 87 ? -0.622 -9.483 17.331 1.00 72.81 87 ASN A O 1
ATOM 718 N N . PRO A 1 88 ? -0.955 -11.666 16.792 1.00 69.50 88 PRO A N 1
ATOM 719 C CA . PRO A 1 88 ? -2.287 -11.755 17.387 1.00 69.50 88 PRO A CA 1
ATOM 720 C C . PRO A 1 88 ? -2.281 -11.393 18.875 1.00 69.50 88 PRO A C 1
ATOM 722 O O . PRO A 1 88 ? -3.175 -10.692 19.331 1.00 69.50 88 PRO A O 1
ATOM 725 N N . GLY A 1 89 ? -1.210 -11.737 19.604 1.00 69.75 89 GLY A N 1
ATOM 726 C CA . GLY A 1 89 ? -1.061 -11.416 21.030 1.00 69.75 89 GLY A CA 1
ATOM 727 C C . GLY A 1 89 ? -0.846 -9.929 21.347 1.00 69.75 89 GLY A C 1
ATOM 728 O O . GLY A 1 89 ? -0.786 -9.555 22.512 1.00 69.75 89 GLY A O 1
ATOM 729 N N . ASN A 1 90 ? -0.713 -9.073 20.327 1.00 72.56 90 ASN A N 1
ATOM 730 C CA . ASN A 1 90 ? -0.630 -7.619 20.494 1.00 72.56 90 ASN A CA 1
ATOM 731 C C . ASN A 1 90 ? -1.944 -6.905 20.141 1.00 72.56 90 ASN A C 1
ATOM 733 O O . ASN A 1 90 ? -1.990 -5.677 20.207 1.00 72.56 90 ASN A O 1
ATOM 737 N N . ILE A 1 91 ? -2.974 -7.634 19.708 1.00 84.94 91 ILE A N 1
ATOM 738 C CA . ILE A 1 91 ? -4.326 -7.091 19.557 1.00 84.94 91 ILE A CA 1
ATOM 739 C C . ILE A 1 91 ? -4.943 -7.032 20.955 1.00 84.94 91 ILE A C 1
ATOM 741 O O . ILE A 1 91 ? -4.715 -7.919 21.774 1.00 84.94 91 ILE A O 1
ATOM 745 N N . LEU A 1 92 ? -5.676 -5.963 21.249 1.00 84.44 92 LEU A N 1
ATOM 746 C CA . LEU A 1 92 ? -6.359 -5.816 22.524 1.00 84.44 92 LEU A CA 1
ATOM 747 C C . LEU A 1 92 ? -7.388 -6.942 22.682 1.00 84.44 92 LEU A C 1
ATOM 749 O O . LEU A 1 92 ? -8.281 -7.084 21.840 1.00 84.44 92 LEU A O 1
ATOM 753 N N . ASP A 1 93 ? -7.281 -7.681 23.779 1.00 85.06 93 ASP A N 1
ATOM 754 C CA . ASP A 1 93 ? -8.248 -8.692 24.201 1.00 85.06 93 ASP A CA 1
ATOM 755 C C . ASP A 1 93 ? -8.654 -8.443 25.666 1.00 85.06 93 ASP A C 1
ATOM 757 O O . ASP A 1 93 ? -7.897 -8.800 26.568 1.00 85.06 93 ASP A O 1
ATOM 761 N N . PRO A 1 94 ? -9.763 -7.722 25.923 1.00 78.69 94 PRO A N 1
ATOM 762 C CA . PRO A 1 94 ? -10.137 -7.273 27.265 1.00 78.69 94 PRO A CA 1
ATOM 763 C C . PRO A 1 94 ? -10.368 -8.428 28.254 1.00 78.69 94 PRO A C 1
ATOM 765 O O . PRO A 1 94 ? -11.312 -9.206 28.102 1.00 78.69 94 PRO A O 1
ATOM 768 N N . GLN A 1 95 ? -9.537 -8.492 29.301 1.00 77.69 95 GLN A N 1
ATOM 769 C CA . GLN A 1 95 ? -9.637 -9.457 30.402 1.00 77.69 95 GLN A CA 1
ATOM 770 C C . GLN A 1 95 ? -10.043 -8.763 31.724 1.00 77.69 95 GLN A C 1
ATOM 772 O O . GLN A 1 95 ? -9.729 -7.582 31.899 1.00 77.69 95 GLN A O 1
ATOM 777 N N . PRO A 1 96 ? -10.725 -9.458 32.659 1.00 67.69 96 PRO A N 1
ATOM 778 C CA . PRO A 1 96 ? -11.349 -8.840 33.841 1.00 67.69 96 PRO A CA 1
ATOM 779 C C . PRO A 1 96 ? -10.377 -8.194 34.844 1.00 67.69 96 PRO A C 1
ATOM 781 O O . PRO A 1 96 ? -10.735 -7.240 35.527 1.00 67.69 96 PRO A O 1
ATOM 784 N N . ASP A 1 97 ? -9.145 -8.690 34.937 1.00 72.94 97 ASP A N 1
ATOM 785 C CA . ASP A 1 97 ? -8.100 -8.263 35.880 1.00 72.94 97 ASP A CA 1
ATOM 786 C C . ASP A 1 97 ? -7.021 -7.385 35.220 1.00 72.94 97 ASP A C 1
ATOM 788 O O . ASP A 1 97 ? -5.945 -7.133 35.772 1.00 72.94 97 ASP A O 1
ATOM 792 N N . TRP A 1 98 ? -7.308 -6.891 34.017 1.00 80.31 98 TRP A N 1
ATOM 793 C CA . TRP A 1 98 ? -6.351 -6.163 33.206 1.00 80.31 98 TRP A CA 1
ATOM 794 C C . TRP A 1 98 ? -6.446 -4.640 33.372 1.00 80.31 98 TRP A C 1
ATOM 796 O O . TRP A 1 98 ? -7.521 -4.066 33.529 1.00 80.31 98 TRP A O 1
ATOM 806 N N . SER A 1 99 ? -5.295 -3.967 33.285 1.00 89.81 99 SER A N 1
ATOM 807 C CA . SER A 1 99 ? -5.184 -2.511 33.151 1.00 89.81 99 SER A CA 1
ATOM 808 C C . SER A 1 99 ? -5.047 -2.121 31.678 1.00 89.81 99 SER A C 1
ATOM 810 O O . SER A 1 99 ? -4.028 -2.408 31.033 1.00 89.81 99 SER A O 1
ATOM 812 N N . PHE A 1 100 ? -6.046 -1.402 31.165 1.00 91.38 100 PHE A N 1
ATOM 813 C CA . PHE A 1 100 ? -6.026 -0.825 29.824 1.00 91.38 100 PHE A CA 1
ATOM 814 C C . PHE A 1 100 ? -4.902 0.203 29.688 1.00 91.38 100 PHE A C 1
ATOM 816 O O . PHE A 1 100 ? -4.117 0.145 28.741 1.00 91.38 100 PHE A O 1
ATOM 823 N N . CYS A 1 101 ? -4.742 1.086 30.673 1.00 91.88 101 CYS A N 1
ATOM 824 C CA . CYS A 1 101 ? -3.650 2.057 30.711 1.00 91.88 101 CYS A CA 1
ATOM 825 C C . CYS A 1 101 ? -2.276 1.364 30.697 1.00 91.88 101 CYS A C 1
ATOM 827 O O . CYS A 1 101 ? -1.346 1.808 30.014 1.00 91.88 101 CYS A O 1
ATOM 829 N N . GLY A 1 102 ? -2.138 0.262 31.440 1.00 90.75 102 GLY A N 1
ATOM 830 C CA . GLY A 1 102 ? -0.937 -0.568 31.474 1.00 90.75 102 GLY A CA 1
ATOM 831 C C . GLY A 1 102 ? -0.642 -1.225 30.127 1.00 90.75 102 GLY A C 1
ATOM 832 O O . GLY A 1 102 ? 0.510 -1.226 29.680 1.00 90.75 102 GLY A O 1
ATOM 833 N N . TRP A 1 103 ? -1.673 -1.724 29.443 1.00 92.50 103 TRP A N 1
ATOM 834 C CA . TRP A 1 103 ? -1.539 -2.251 28.088 1.00 92.50 103 TRP A CA 1
ATOM 835 C C . TRP A 1 103 ? -1.137 -1.181 27.080 1.00 92.50 103 TRP A C 1
ATOM 837 O O . TRP A 1 103 ? -0.172 -1.393 26.348 1.00 92.50 103 TRP A O 1
ATOM 847 N N . VAL A 1 104 ? -1.812 -0.024 27.070 1.00 92.44 104 VAL A N 1
ATOM 848 C CA . VAL A 1 104 ? -1.504 1.081 26.148 1.00 92.44 104 VAL A CA 1
ATOM 849 C C . VAL A 1 104 ? -0.032 1.457 26.267 1.00 92.44 104 VAL A C 1
ATOM 851 O O . VAL A 1 104 ? 0.656 1.546 25.251 1.00 92.44 104 VAL A O 1
ATOM 854 N N . ARG A 1 105 ? 0.488 1.593 27.493 1.00 91.56 105 ARG A N 1
ATOM 855 C CA . ARG A 1 105 ? 1.909 1.888 27.729 1.00 91.56 105 ARG A CA 1
ATOM 856 C C . ARG A 1 105 ? 2.834 0.797 27.207 1.00 91.56 105 ARG A C 1
ATOM 858 O O . ARG A 1 105 ? 3.729 1.088 26.417 1.00 91.56 105 ARG A O 1
ATOM 865 N N . ARG A 1 106 ? 2.611 -0.460 27.608 1.00 90.69 106 ARG A N 1
ATOM 866 C CA . ARG A 1 106 ? 3.461 -1.597 27.213 1.00 90.69 106 ARG A CA 1
ATOM 867 C C . ARG A 1 106 ? 3.496 -1.776 25.696 1.00 90.69 106 ARG A C 1
ATOM 869 O O . ARG A 1 106 ? 4.564 -1.985 25.117 1.00 90.69 106 ARG A O 1
ATOM 876 N N . THR A 1 107 ? 2.341 -1.683 25.050 1.00 90.12 107 THR A N 1
ATOM 877 C CA . THR A 1 107 ? 2.196 -1.867 23.604 1.00 90.12 107 THR A CA 1
ATOM 878 C C . THR A 1 107 ? 2.788 -0.686 22.842 1.00 90.12 107 THR A C 1
ATOM 880 O O . THR A 1 107 ? 3.549 -0.906 21.900 1.00 90.12 107 THR A O 1
ATOM 883 N N . THR A 1 108 ? 2.557 0.552 23.298 1.00 90.88 108 THR A N 1
ATOM 884 C CA . THR A 1 108 ? 3.196 1.755 22.734 1.00 90.88 108 THR A CA 1
ATOM 885 C C . THR A 1 108 ? 4.717 1.654 22.814 1.00 90.88 108 THR A C 1
ATOM 887 O O . THR A 1 108 ? 5.398 1.818 21.799 1.00 90.88 108 THR A O 1
ATOM 890 N N . TYR A 1 109 ? 5.261 1.314 23.988 1.00 89.31 109 TYR A N 1
ATOM 891 C CA . TYR A 1 109 ? 6.694 1.092 24.186 1.00 89.31 109 TYR A CA 1
ATOM 892 C C . TYR A 1 109 ? 7.233 0.025 23.225 1.00 89.31 109 TYR A C 1
ATOM 894 O O . TYR A 1 109 ? 8.204 0.260 22.508 1.00 89.31 109 TYR A O 1
ATOM 902 N N . THR A 1 110 ? 6.561 -1.125 23.142 1.00 88.06 110 THR A N 1
ATOM 903 C CA . THR A 1 110 ? 6.982 -2.246 22.292 1.00 88.06 110 THR A CA 1
ATOM 904 C C . THR A 1 110 ? 6.995 -1.875 20.809 1.00 88.06 110 THR A C 1
ATOM 906 O O . THR A 1 110 ? 7.973 -2.156 20.115 1.00 88.06 110 THR A O 1
ATOM 909 N N . ILE A 1 111 ? 5.927 -1.250 20.305 1.00 87.06 111 ILE A N 1
ATOM 910 C CA . ILE A 1 111 ? 5.825 -0.850 18.896 1.00 87.06 111 ILE A CA 1
ATOM 911 C C . ILE A 1 111 ? 6.887 0.198 18.578 1.00 87.06 111 ILE A C 1
ATOM 913 O O . ILE A 1 111 ? 7.606 0.049 17.587 1.00 87.06 111 ILE A O 1
ATOM 917 N N . SER A 1 112 ? 7.000 1.226 19.417 1.00 87.06 112 SER A N 1
ATOM 918 C CA . SER A 1 112 ? 7.925 2.329 19.184 1.00 87.06 112 SER A CA 1
ATOM 919 C C . SER A 1 112 ? 9.383 1.866 19.214 1.00 87.06 112 SER A C 1
ATOM 921 O O . SER A 1 112 ? 10.102 2.091 18.246 1.00 87.06 112 SER A O 1
ATOM 923 N N . HIS A 1 113 ? 9.819 1.123 20.234 1.00 84.25 113 HIS A N 1
ATOM 924 C CA . HIS A 1 113 ? 11.226 0.728 20.379 1.00 84.25 113 HIS A CA 1
ATOM 925 C C . HIS A 1 113 ? 11.664 -0.316 19.356 1.00 84.25 113 HIS A C 1
ATOM 927 O O . HIS A 1 113 ? 12.745 -0.191 18.783 1.00 84.25 113 HIS A O 1
ATOM 933 N N . ARG A 1 114 ? 10.815 -1.308 19.044 1.00 83.94 114 ARG A N 1
ATOM 934 C CA . ARG A 1 114 ? 11.141 -2.301 18.003 1.00 83.94 114 ARG A CA 1
ATOM 935 C C . ARG A 1 114 ? 11.304 -1.672 16.621 1.00 83.94 114 ARG A C 1
ATOM 937 O O . ARG A 1 114 ? 11.978 -2.243 15.771 1.00 83.94 114 ARG A O 1
ATOM 944 N N . ASN A 1 115 ? 10.676 -0.520 16.381 1.00 81.50 115 ASN A N 1
ATOM 945 C CA . ASN A 1 115 ? 10.704 0.157 15.088 1.00 81.50 115 ASN A CA 1
ATOM 946 C C . ASN A 1 115 ? 11.553 1.432 15.078 1.00 81.50 115 ASN A C 1
ATOM 948 O O . ASN A 1 115 ? 11.787 1.961 13.996 1.00 81.50 115 ASN A O 1
ATOM 952 N N . ALA A 1 116 ? 12.050 1.889 16.230 1.00 79.38 116 ALA A N 1
ATOM 953 C CA . ALA A 1 116 ? 12.759 3.157 16.382 1.00 79.38 116 ALA A CA 1
ATOM 954 C C . ALA A 1 116 ? 13.909 3.295 15.385 1.00 79.38 116 ALA A C 1
ATOM 956 O O . ALA A 1 116 ? 13.953 4.266 14.638 1.00 79.38 116 ALA A O 1
ATOM 957 N N . ARG A 1 117 ? 14.780 2.279 15.289 1.00 73.81 117 ARG A N 1
ATOM 958 C CA . ARG A 1 117 ? 15.899 2.291 14.336 1.00 73.81 117 ARG A CA 1
ATOM 959 C C . ARG A 1 117 ? 15.414 2.491 12.902 1.00 73.81 117 ARG A C 1
ATOM 961 O O . ARG A 1 117 ? 15.928 3.360 12.224 1.00 73.81 117 ARG A O 1
ATOM 968 N N . ARG A 1 118 ? 14.403 1.737 12.463 1.00 75.88 118 ARG A N 1
ATOM 969 C CA . ARG A 1 118 ? 13.867 1.802 11.092 1.00 75.88 118 ARG A CA 1
ATOM 970 C C . ARG A 1 118 ? 13.158 3.124 10.787 1.00 75.88 118 ARG A C 1
ATOM 972 O O . ARG A 1 118 ? 13.189 3.580 9.652 1.00 75.88 118 ARG A O 1
ATOM 979 N N . VAL A 1 119 ? 12.467 3.691 11.772 1.00 77.81 119 VAL A N 1
ATOM 980 C CA . VAL A 1 119 ? 11.617 4.878 11.595 1.00 77.81 119 VAL A CA 1
ATOM 981 C C . VAL A 1 119 ? 12.426 6.169 11.713 1.00 77.81 119 VAL A C 1
ATOM 983 O O . VAL A 1 119 ? 12.209 7.091 10.928 1.00 77.81 119 VAL A O 1
ATOM 986 N N . LEU A 1 120 ? 13.356 6.229 12.670 1.00 74.88 120 LEU A N 1
ATOM 987 C CA . LEU A 1 120 ? 14.205 7.395 12.938 1.00 74.88 120 LEU A CA 1
ATOM 988 C C . LEU A 1 120 ? 15.460 7.424 12.071 1.00 74.88 120 LEU A C 1
ATOM 990 O O . LEU A 1 120 ? 15.914 8.497 11.692 1.00 74.88 120 LEU A O 1
ATOM 994 N N . HIS A 1 121 ? 15.982 6.249 11.727 1.00 72.50 121 HIS A N 1
ATOM 995 C CA . HIS A 1 121 ? 17.073 6.081 10.779 1.00 72.50 121 HIS A CA 1
ATOM 996 C C . HIS A 1 121 ? 16.579 5.162 9.665 1.00 72.50 121 HIS A C 1
ATOM 998 O O . HIS A 1 121 ? 16.945 3.979 9.628 1.00 72.50 121 HIS A O 1
ATOM 1004 N N . PRO A 1 122 ? 15.708 5.670 8.769 1.00 55.16 122 PRO A N 1
ATOM 1005 C CA . PRO A 1 122 ? 15.456 4.963 7.526 1.00 55.16 122 PRO A CA 1
ATOM 1006 C C . PRO A 1 122 ? 16.826 4.628 6.949 1.00 55.16 122 PRO A C 1
ATOM 1008 O O . PRO A 1 122 ? 17.687 5.507 6.903 1.00 55.16 122 PRO A O 1
ATOM 1011 N N . GLN A 1 123 ? 17.069 3.365 6.592 1.00 38.97 123 GLN A N 1
ATOM 1012 C CA . GLN A 1 123 ? 18.260 3.057 5.816 1.00 38.97 123 GLN A CA 1
ATOM 1013 C C . GLN A 1 123 ? 18.166 3.900 4.549 1.00 38.97 123 GLN A C 1
ATOM 1015 O O . GLN A 1 123 ? 17.390 3.590 3.646 1.00 38.97 123 GLN A O 1
ATOM 1020 N N . VAL A 1 124 ? 18.935 4.984 4.528 1.00 40.53 124 VAL A N 1
ATOM 1021 C CA . VAL A 1 124 ? 19.376 5.613 3.301 1.00 40.53 124 VAL A CA 1
ATOM 1022 C C . VAL A 1 124 ? 20.156 4.497 2.629 1.00 40.53 124 VAL A C 1
ATOM 1024 O O . VAL A 1 124 ? 21.216 4.092 3.101 1.00 40.53 124 VAL A O 1
ATOM 1027 N N . ARG A 1 125 ? 19.560 3.869 1.615 1.00 31.72 125 ARG A N 1
ATOM 1028 C CA . ARG A 1 125 ? 20.386 3.158 0.645 1.00 31.72 125 ARG A CA 1
ATOM 1029 C C . ARG A 1 125 ? 21.354 4.209 0.129 1.00 31.72 125 ARG A C 1
ATOM 1031 O O . ARG A 1 125 ? 20.873 5.250 -0.304 1.00 31.72 125 ARG A O 1
ATOM 1038 N N . ASP A 1 126 ? 22.653 3.952 0.239 1.00 26.80 126 ASP A N 1
ATOM 1039 C CA . ASP A 1 126 ? 23.687 4.833 -0.295 1.00 26.80 126 ASP A CA 1
ATOM 1040 C C . ASP A 1 126 ? 23.316 5.249 -1.723 1.00 26.80 126 ASP A C 1
ATOM 1042 O O . ASP A 1 126 ? 23.344 4.451 -2.658 1.00 26.80 126 ASP A O 1
ATOM 1046 N N . THR A 1 127 ? 22.915 6.509 -1.863 1.00 30.77 127 THR A N 1
ATOM 1047 C CA . THR A 1 127 ? 22.714 7.231 -3.122 1.00 30.77 127 THR A CA 1
ATOM 1048 C C . THR A 1 127 ? 24.001 7.951 -3.527 1.00 30.77 127 THR A C 1
ATOM 1050 O O . THR A 1 127 ? 23.958 8.997 -4.167 1.00 30.77 127 THR A O 1
ATOM 1053 N N . THR A 1 128 ? 25.168 7.396 -3.184 1.00 26.95 128 THR A N 1
ATOM 1054 C CA . THR A 1 128 ? 26.506 7.907 -3.538 1.00 26.95 128 THR A CA 1
ATOM 1055 C C . THR A 1 128 ? 26.842 7.724 -5.027 1.00 26.95 128 THR A C 1
ATOM 1057 O O . THR A 1 128 ? 27.929 7.301 -5.401 1.00 26.95 128 THR A O 1
ATOM 1060 N N . SER A 1 129 ? 25.897 8.055 -5.905 1.00 26.44 129 SER A N 1
ATOM 1061 C CA . SER A 1 129 ? 26.115 8.239 -7.346 1.00 26.44 129 SER A CA 1
ATOM 1062 C C . SER A 1 129 ? 25.490 9.529 -7.898 1.00 26.44 129 SER A C 1
ATOM 1064 O O . SER A 1 129 ? 25.510 9.725 -9.104 1.00 26.44 129 SER A O 1
ATOM 1066 N N . TYR A 1 130 ? 25.005 10.445 -7.048 1.00 27.97 130 TYR A N 1
ATOM 1067 C CA . TYR A 1 130 ? 24.451 11.738 -7.486 1.00 27.97 130 TYR A CA 1
ATOM 1068 C C . TYR A 1 130 ? 25.132 12.955 -6.838 1.00 27.97 130 TYR A C 1
ATOM 1070 O O . TYR A 1 130 ? 24.492 13.955 -6.536 1.00 27.97 130 TYR A O 1
ATOM 1078 N N . GLU A 1 131 ? 26.451 12.901 -6.652 1.00 31.38 131 GLU A N 1
ATOM 1079 C CA . GLU A 1 131 ? 27.257 14.114 -6.473 1.00 31.38 131 GLU A CA 1
ATOM 1080 C C . GLU A 1 131 ? 27.987 14.428 -7.777 1.00 31.38 131 GLU A C 1
ATOM 1082 O O . GLU A 1 131 ? 29.172 14.144 -7.920 1.00 31.38 131 GLU A O 1
ATOM 1087 N N . THR A 1 132 ? 27.289 14.997 -8.761 1.00 29.41 132 THR A N 1
ATOM 1088 C CA . THR A 1 132 ? 27.941 15.829 -9.782 1.00 29.41 132 THR A CA 1
ATOM 1089 C C . THR A 1 132 ? 26.936 16.808 -10.390 1.00 29.41 132 THR A C 1
ATOM 1091 O O . THR A 1 132 ? 26.175 16.429 -11.267 1.00 29.41 132 THR A O 1
ATOM 1094 N N . MET A 1 133 ? 27.023 18.065 -9.939 1.00 28.33 133 MET A N 1
ATOM 1095 C CA . MET A 1 133 ? 26.597 19.305 -10.614 1.00 28.33 133 MET A CA 1
ATOM 1096 C C . MET A 1 133 ? 25.081 19.487 -10.887 1.00 28.33 133 MET A C 1
ATOM 1098 O O . MET A 1 133 ? 24.375 18.564 -11.250 1.00 28.33 133 MET A O 1
ATOM 1102 N N . GLY A 1 134 ? 24.491 20.671 -10.743 1.00 26.91 134 GLY A N 1
ATOM 1103 C CA . GLY A 1 134 ? 25.088 21.995 -10.721 1.00 26.91 134 GLY A CA 1
ATOM 1104 C C . GLY A 1 134 ? 24.274 23.003 -9.921 1.00 26.91 134 GLY A C 1
ATOM 1105 O O . GLY A 1 134 ? 23.124 22.788 -9.545 1.00 26.91 134 GLY A O 1
ATOM 1106 N N . GLU A 1 135 ? 24.979 24.088 -9.652 1.00 35.22 135 GLU A N 1
ATOM 1107 C CA . GLU A 1 135 ? 24.508 25.369 -9.167 1.00 35.22 135 GLU A CA 1
ATOM 1108 C C . GLU A 1 135 ? 23.360 25.869 -10.053 1.00 35.22 135 GLU A C 1
ATOM 1110 O O . GLU A 1 135 ? 23.586 26.222 -11.201 1.00 35.22 135 GLU A O 1
ATOM 1115 N N . ASP A 1 136 ? 22.134 25.838 -9.542 1.00 32.72 136 ASP A N 1
ATOM 1116 C CA . ASP A 1 136 ? 21.107 26.859 -9.765 1.00 32.72 136 ASP A CA 1
ATOM 1117 C C . ASP A 1 136 ? 19.905 26.516 -8.878 1.00 32.72 136 ASP A C 1
ATOM 1119 O O . ASP A 1 136 ? 19.403 25.392 -8.856 1.00 32.72 136 ASP A O 1
ATOM 1123 N N . GLY A 1 137 ? 19.504 27.480 -8.053 1.00 37.69 137 GLY A N 1
ATOM 1124 C CA . GLY A 1 137 ? 18.547 27.270 -6.977 1.00 37.69 137 GLY A CA 1
ATOM 1125 C C . GLY A 1 137 ? 17.129 26.957 -7.455 1.00 37.69 137 GLY A C 1
ATOM 1126 O O . GLY A 1 137 ? 16.513 27.755 -8.154 1.00 37.69 137 GLY A O 1
ATOM 1127 N N . ASP A 1 138 ? 16.567 25.865 -6.937 1.00 26.34 138 ASP A N 1
ATOM 1128 C CA . ASP A 1 138 ? 15.217 25.883 -6.365 1.00 26.34 138 ASP A CA 1
ATOM 1129 C C . ASP A 1 138 ? 15.184 24.935 -5.154 1.00 26.34 138 ASP A C 1
ATOM 1131 O O . ASP A 1 138 ? 15.033 23.715 -5.256 1.00 26.34 138 ASP A O 1
ATOM 1135 N N . ASP A 1 139 ? 15.391 25.525 -3.977 1.00 32.75 139 ASP A N 1
ATOM 1136 C CA . ASP A 1 139 ? 15.216 24.888 -2.676 1.00 32.75 139 ASP A CA 1
ATOM 1137 C C . ASP A 1 139 ? 13.736 24.543 -2.467 1.00 32.75 139 ASP A C 1
ATOM 1139 O O . ASP A 1 139 ? 12.942 25.380 -2.033 1.00 32.75 139 ASP A O 1
ATOM 1143 N N . ARG A 1 140 ? 13.346 23.285 -2.694 1.00 29.00 140 ARG A N 1
ATOM 1144 C CA . ARG A 1 140 ? 12.079 22.753 -2.165 1.00 29.00 140 ARG A CA 1
ATOM 1145 C C . ARG A 1 140 ? 12.235 21.366 -1.557 1.00 29.00 140 ARG A C 1
ATOM 1147 O O . ARG A 1 140 ? 11.723 20.365 -2.052 1.00 29.00 140 ARG A O 1
ATOM 1154 N N . LEU A 1 141 ? 12.849 21.344 -0.374 1.00 30.25 141 LEU A N 1
ATOM 1155 C CA . LEU A 1 141 ? 12.526 20.352 0.650 1.00 30.25 141 LEU A CA 1
ATOM 1156 C C . LEU A 1 141 ? 11.019 20.439 0.955 1.00 30.25 141 LEU A C 1
ATOM 1158 O O . LEU A 1 141 ? 10.553 21.452 1.473 1.00 30.25 141 LEU A O 1
ATOM 1162 N N . THR A 1 142 ? 10.253 19.380 0.697 1.00 29.52 142 THR A N 1
ATOM 1163 C CA . THR A 1 142 ? 8.908 19.237 1.276 1.00 29.52 142 THR A CA 1
ATOM 1164 C C . THR A 1 142 ? 8.860 18.028 2.196 1.00 29.52 142 THR A C 1
ATOM 1166 O O . THR A 1 142 ? 8.824 16.866 1.801 1.00 29.52 142 THR A O 1
ATOM 1169 N N . VAL A 1 143 ? 8.916 18.366 3.480 1.00 25.31 143 VAL A N 1
ATOM 1170 C CA . VAL A 1 143 ? 8.575 17.529 4.622 1.00 25.31 143 VAL A CA 1
ATOM 1171 C C . VAL A 1 143 ? 7.090 17.160 4.521 1.00 25.31 143 VAL A C 1
ATOM 1173 O O . VAL A 1 143 ? 6.253 18.014 4.243 1.00 25.31 143 VAL A O 1
ATOM 1176 N N . PHE A 1 144 ? 6.775 15.881 4.729 1.00 24.78 144 PHE A N 1
ATOM 1177 C CA . PHE A 1 144 ? 5.412 15.371 4.871 1.00 24.78 144 PHE A CA 1
ATOM 1178 C C . PHE A 1 144 ? 4.684 16.089 6.017 1.00 24.78 144 PHE A C 1
ATOM 1180 O O . PHE A 1 144 ? 5.219 16.136 7.124 1.00 24.78 144 PHE A O 1
ATOM 1187 N N . ASP A 1 145 ? 3.464 16.577 5.772 1.00 25.33 145 ASP A N 1
ATOM 1188 C CA . ASP A 1 145 ? 2.551 17.028 6.827 1.00 25.33 145 ASP A CA 1
ATOM 1189 C C . ASP A 1 145 ? 1.328 16.100 6.931 1.00 25.33 145 ASP A C 1
ATOM 1191 O O . ASP A 1 145 ? 0.692 15.717 5.943 1.00 25.33 145 ASP A O 1
ATOM 1195 N N . LEU A 1 146 ? 1.046 15.718 8.172 1.00 38.47 146 LEU A N 1
ATOM 1196 C CA . LEU A 1 146 ? -0.011 14.837 8.645 1.00 38.47 146 LEU A CA 1
ATOM 1197 C C . LEU A 1 146 ? -1.262 15.658 8.957 1.00 38.47 146 LEU A C 1
ATOM 1199 O O . LEU A 1 146 ? -1.469 16.099 10.086 1.00 38.47 146 LEU A O 1
ATOM 1203 N N . ALA A 1 147 ? -2.183 15.759 8.012 1.00 26.50 147 ALA A N 1
ATOM 1204 C CA . ALA A 1 147 ? -3.578 16.016 8.341 1.00 26.50 147 ALA A CA 1
ATOM 1205 C C . ALA A 1 147 ? -4.457 15.474 7.224 1.00 26.50 147 ALA A C 1
ATOM 1207 O O . ALA A 1 147 ? -4.274 15.787 6.050 1.00 26.50 147 ALA A O 1
ATOM 1208 N N . GLY A 1 148 ? -5.402 14.613 7.590 1.00 38.91 148 GLY A N 1
ATOM 1209 C CA . GLY A 1 148 ? -6.308 13.998 6.640 1.00 38.91 148 GLY A CA 1
ATOM 1210 C C . GLY A 1 148 ? -7.089 15.041 5.853 1.00 38.91 148 GLY A C 1
ATOM 1211 O O . GLY A 1 148 ? -7.957 15.692 6.403 1.00 38.91 148 GLY A O 1
ATOM 1212 N N . THR A 1 149 ? -6.817 15.132 4.557 1.00 27.33 149 THR A N 1
ATOM 1213 C CA . THR A 1 149 ? -7.774 15.455 3.495 1.00 27.33 149 THR A CA 1
ATOM 1214 C C . THR A 1 149 ? -7.082 15.195 2.160 1.00 27.33 149 THR A C 1
ATOM 1216 O O . THR A 1 149 ? -5.879 15.374 2.054 1.00 27.33 149 THR A O 1
ATOM 1219 N N . ARG A 1 150 ? -7.862 14.687 1.198 1.00 28.33 150 ARG A N 1
ATOM 1220 C CA . ARG A 1 150 ? -7.616 14.476 -0.247 1.00 28.33 150 ARG A CA 1
ATOM 1221 C C . ARG A 1 150 ? -6.240 14.885 -0.816 1.00 28.33 150 ARG A C 1
ATOM 1223 O O . ARG A 1 150 ? -5.793 15.999 -0.572 1.00 28.33 150 ARG A O 1
ATOM 1230 N N . PRO A 1 151 ? -5.651 14.078 -1.720 1.00 25.20 151 PRO A N 1
ATOM 1231 C CA . PRO A 1 151 ? -4.436 14.482 -2.410 1.00 25.20 151 PRO A CA 1
ATOM 1232 C C . PRO A 1 151 ? -4.743 15.678 -3.322 1.00 25.20 151 PRO A C 1
ATOM 1234 O O . PRO A 1 151 ? -5.394 15.534 -4.354 1.00 25.20 151 PRO A O 1
ATOM 1237 N N . LEU A 1 152 ? -4.268 16.859 -2.938 1.00 33.91 152 LEU A N 1
ATOM 1238 C CA . LEU A 1 152 ? -3.855 17.889 -3.883 1.00 33.91 152 LEU A CA 1
ATOM 1239 C C . LEU A 1 152 ? -2.330 17.873 -3.860 1.00 33.91 152 LEU A C 1
ATOM 1241 O O . LEU A 1 152 ? -1.684 18.618 -3.131 1.00 33.91 152 LEU A O 1
ATOM 1245 N N . VAL A 1 153 ? -1.776 16.912 -4.597 1.00 29.06 153 VAL A N 1
ATOM 1246 C CA . VAL A 1 153 ? -0.347 16.855 -4.908 1.00 29.06 153 VAL A CA 1
ATOM 1247 C C . VAL A 1 153 ? -0.018 18.137 -5.685 1.00 29.06 153 VAL A C 1
ATOM 1249 O O . VAL A 1 153 ? -0.763 18.452 -6.619 1.00 29.06 153 VAL A O 1
ATOM 1252 N N . PRO A 1 154 ? 1.053 18.886 -5.365 1.00 27.06 154 PRO A N 1
ATOM 1253 C CA . PRO A 1 154 ? 1.657 19.738 -6.372 1.00 27.06 154 PRO A CA 1
ATOM 1254 C C . PRO A 1 154 ? 2.189 18.780 -7.434 1.00 27.06 154 PRO A C 1
ATOM 1256 O O . PRO A 1 154 ? 3.165 18.074 -7.200 1.00 27.06 154 PRO A O 1
ATOM 1259 N N . VAL A 1 155 ? 1.451 18.661 -8.539 1.00 31.39 155 VAL A N 1
ATOM 1260 C CA . VAL A 1 155 ? 1.783 17.786 -9.663 1.00 31.39 155 VAL A CA 1
ATOM 1261 C C . VAL A 1 155 ? 3.061 18.331 -10.291 1.00 31.39 155 VAL A C 1
ATOM 1263 O O . VAL A 1 155 ? 3.017 19.140 -11.213 1.00 31.39 155 VAL A O 1
ATOM 1266 N N . THR A 1 156 ? 4.219 17.898 -9.793 1.00 34.00 156 THR A N 1
ATOM 1267 C CA . THR A 1 156 ? 5.346 17.679 -10.697 1.00 34.00 156 THR A CA 1
ATOM 1268 C C . THR A 1 156 ? 4.793 16.737 -11.760 1.00 34.00 156 THR A C 1
ATOM 1270 O O . THR A 1 156 ? 4.230 15.710 -11.364 1.00 34.00 156 THR A O 1
ATOM 1273 N N . PRO A 1 157 ? 4.835 17.078 -13.060 1.00 43.53 157 PRO A N 1
ATOM 1274 C CA . PRO A 1 157 ? 4.294 16.196 -14.079 1.00 43.53 157 PRO A CA 1
ATOM 1275 C C . PRO A 1 157 ? 4.920 14.820 -13.876 1.00 43.53 157 PRO A C 1
ATOM 1277 O O . PRO A 1 157 ? 6.141 14.681 -13.955 1.00 43.53 157 PRO A O 1
ATOM 1280 N N . GLY A 1 158 ? 4.107 13.811 -13.554 1.00 63.56 158 GLY A N 1
ATOM 1281 C CA . GLY A 1 158 ? 4.593 12.442 -13.579 1.00 63.56 158 GLY A CA 1
ATOM 1282 C C . GLY A 1 158 ? 5.117 12.150 -14.984 1.00 63.56 158 GLY A C 1
ATOM 1283 O O . GLY A 1 158 ? 4.728 12.808 -15.950 1.00 63.56 158 GLY A O 1
ATOM 1284 N N . LEU A 1 159 ? 5.966 11.140 -15.146 1.00 73.06 159 LEU A N 1
ATOM 1285 C CA . LEU A 1 159 ? 6.511 10.776 -16.461 1.00 73.06 159 LEU A CA 1
ATOM 1286 C C . LEU A 1 159 ? 5.409 10.614 -17.536 1.00 73.06 159 LEU A C 1
ATOM 1288 O O . LEU A 1 159 ? 5.591 10.957 -18.699 1.00 73.06 159 LEU A O 1
ATOM 1292 N N . PHE A 1 160 ? 4.219 10.163 -17.129 1.00 75.75 160 PHE A N 1
ATOM 1293 C CA . PHE A 1 160 ? 3.035 10.048 -17.986 1.00 75.75 160 PHE A CA 1
ATOM 1294 C C . PHE A 1 160 ? 2.240 11.347 -18.191 1.00 75.75 160 PHE A C 1
ATOM 1296 O O . PHE A 1 160 ? 1.443 11.401 -19.122 1.00 75.75 160 PHE A O 1
ATOM 1303 N N . ASP A 1 161 ? 2.426 12.364 -17.353 1.00 76.88 161 ASP A N 1
ATOM 1304 C CA . ASP A 1 161 ? 1.866 13.703 -17.561 1.00 76.88 161 ASP A CA 1
ATOM 1305 C C . ASP A 1 161 ? 2.725 14.490 -18.562 1.00 76.88 161 ASP A C 1
ATOM 1307 O O . ASP A 1 161 ? 2.184 15.179 -19.424 1.00 76.88 161 ASP A O 1
ATOM 1311 N N . ALA A 1 162 ? 4.054 14.327 -18.503 1.00 76.75 162 ALA A N 1
ATOM 1312 C CA . ALA A 1 162 ? 4.984 14.863 -19.500 1.00 76.75 162 ALA A CA 1
ATOM 1313 C C . ALA A 1 162 ? 4.885 14.124 -20.851 1.00 76.75 162 ALA A C 1
ATOM 1315 O O . ALA A 1 162 ? 4.995 14.740 -21.910 1.00 76.75 162 ALA A O 1
ATOM 1316 N N . HIS A 1 163 ? 4.612 12.814 -20.821 1.00 78.81 163 HIS A N 1
ATOM 1317 C CA . HIS A 1 163 ? 4.470 11.966 -22.008 1.00 78.81 163 HIS A CA 1
ATOM 1318 C C . HIS A 1 163 ? 3.105 11.243 -22.022 1.00 78.81 163 HIS A C 1
ATOM 1320 O O . HIS A 1 163 ? 3.027 10.034 -21.778 1.00 78.81 163 HIS A O 1
ATOM 1326 N N . PRO A 1 164 ? 1.994 11.937 -22.341 1.00 77.94 164 PRO A N 1
ATOM 1327 C CA . PRO A 1 164 ? 0.636 11.381 -22.245 1.00 77.94 164 PRO A CA 1
ATOM 1328 C C . PRO A 1 164 ? 0.361 10.218 -23.206 1.00 77.94 164 PRO A C 1
ATOM 1330 O O . PRO A 1 164 ? -0.508 9.382 -22.941 1.00 77.94 164 PRO A O 1
ATOM 1333 N N . HIS A 1 165 ? 1.111 10.139 -24.307 1.00 80.31 165 HIS A N 1
ATOM 1334 C CA . HIS A 1 165 ? 1.005 9.076 -25.311 1.00 80.31 165 HIS A CA 1
ATOM 1335 C C . HIS A 1 165 ? 1.932 7.885 -25.045 1.00 80.31 165 HIS A C 1
ATOM 1337 O O . HIS A 1 165 ? 1.903 6.901 -25.790 1.00 80.31 165 HIS A O 1
ATOM 1343 N N . LEU A 1 166 ? 2.724 7.946 -23.971 1.00 84.50 166 LEU A N 1
ATOM 1344 C CA . LEU A 1 166 ? 3.639 6.885 -23.594 1.00 84.50 166 LEU A CA 1
ATOM 1345 C C . LEU A 1 166 ? 2.868 5.608 -23.261 1.00 84.50 166 LEU A C 1
ATOM 1347 O O . LEU A 1 166 ? 2.061 5.551 -22.329 1.00 84.50 166 LEU A O 1
ATOM 1351 N N . TRP A 1 167 ? 3.163 4.559 -24.017 1.00 84.00 167 TRP A N 1
ATOM 1352 C CA . TRP A 1 167 ? 2.728 3.203 -23.727 1.00 84.00 167 TRP A CA 1
ATOM 1353 C C . TRP A 1 167 ? 3.920 2.360 -23.289 1.00 84.00 167 TRP A C 1
ATOM 1355 O O . TRP A 1 167 ? 5.063 2.587 -23.682 1.00 84.00 167 TRP A O 1
ATOM 1365 N N . VAL A 1 168 ? 3.654 1.359 -22.460 1.00 85.88 168 VAL A N 1
ATOM 1366 C CA . VAL A 1 168 ? 4.691 0.498 -21.900 1.00 85.88 168 VAL A CA 1
ATOM 1367 C C . VAL A 1 168 ? 4.318 -0.951 -22.111 1.00 85.88 168 VAL A C 1
ATOM 1369 O O . VAL A 1 168 ? 3.263 -1.408 -21.668 1.00 85.88 168 VAL A O 1
ATOM 1372 N N . LEU A 1 169 ? 5.214 -1.682 -22.770 1.00 81.69 169 LEU A N 1
ATOM 1373 C CA . LEU A 1 169 ? 5.206 -3.134 -22.766 1.00 81.69 169 LEU A CA 1
ATOM 1374 C C . LEU A 1 169 ? 6.183 -3.599 -21.687 1.00 81.69 169 LEU A C 1
ATOM 1376 O O . LEU A 1 169 ? 7.363 -3.272 -21.732 1.00 81.69 169 LEU A O 1
ATOM 1380 N N . ARG A 1 170 ? 5.688 -4.332 -20.693 1.00 82.44 170 ARG A N 1
ATOM 1381 C CA . ARG A 1 170 ? 6.524 -4.856 -19.609 1.00 82.44 170 ARG A CA 1
ATOM 1382 C C . ARG A 1 170 ? 7.097 -6.221 -20.014 1.00 82.44 170 ARG A C 1
ATOM 1384 O O . ARG A 1 170 ? 6.348 -7.020 -20.581 1.00 82.44 170 ARG A O 1
ATOM 1391 N N . PRO A 1 171 ? 8.370 -6.514 -19.697 1.00 77.44 171 PRO A N 1
ATOM 1392 C CA . PRO A 1 171 ? 8.933 -7.844 -19.893 1.00 77.44 171 PRO A CA 1
ATOM 1393 C C . PRO A 1 171 ? 8.169 -8.899 -19.082 1.00 77.44 171 PRO A C 1
ATOM 1395 O O . PRO A 1 171 ? 7.564 -8.611 -18.039 1.00 77.44 171 PRO A O 1
ATOM 1398 N N . ASP A 1 172 ? 8.217 -10.144 -19.550 1.00 73.12 172 ASP A N 1
ATOM 1399 C CA . ASP A 1 172 ? 7.715 -11.269 -18.766 1.00 73.12 172 ASP A CA 1
ATOM 1400 C C . ASP A 1 172 ? 8.586 -11.487 -17.506 1.00 73.12 172 ASP A C 1
ATOM 1402 O O . ASP A 1 172 ? 9.683 -10.936 -17.402 1.00 73.12 172 ASP A O 1
ATOM 1406 N N . PRO A 1 173 ? 8.123 -12.232 -16.486 1.00 72.12 173 PRO A N 1
ATOM 1407 C CA . PRO A 1 173 ? 8.858 -12.326 -15.224 1.00 72.12 173 PRO A CA 1
ATOM 1408 C C . PRO A 1 173 ? 10.292 -12.880 -15.351 1.00 72.12 173 PRO A C 1
ATOM 1410 O O . PRO A 1 173 ? 11.187 -12.288 -14.738 1.00 72.12 173 PRO A O 1
ATOM 1413 N N . PRO A 1 174 ? 10.560 -13.947 -16.138 1.00 72.31 174 PRO A N 1
ATOM 1414 C CA . PRO A 1 174 ? 11.926 -14.419 -16.375 1.00 72.31 174 PRO A CA 1
ATOM 1415 C C . PRO A 1 174 ? 12.814 -13.366 -17.047 1.00 72.31 174 PRO A C 1
ATOM 1417 O O . PRO A 1 174 ? 13.929 -13.116 -16.580 1.00 72.31 174 PRO A O 1
ATOM 1420 N N . GLN A 1 175 ? 12.320 -12.701 -18.097 1.00 76.00 175 GLN A N 1
ATOM 1421 C CA . GLN A 1 175 ? 13.047 -11.639 -18.785 1.00 76.00 175 GLN A CA 1
ATOM 1422 C C . GLN A 1 175 ? 13.280 -10.452 -17.847 1.00 76.00 175 GLN A C 1
ATOM 1424 O O . GLN A 1 175 ? 14.405 -9.975 -17.741 1.00 76.00 175 GLN A O 1
ATOM 1429 N N . ALA A 1 176 ? 12.274 -10.025 -17.082 1.00 79.69 176 ALA A N 1
ATOM 1430 C CA . ALA A 1 176 ? 12.382 -8.939 -16.111 1.00 79.69 176 ALA A CA 1
ATOM 1431 C C . ALA A 1 176 ? 13.435 -9.236 -15.035 1.00 79.69 176 ALA A C 1
ATOM 1433 O O . ALA A 1 176 ? 14.206 -8.354 -14.659 1.00 79.69 176 ALA A O 1
ATOM 1434 N N . GLN A 1 177 ? 13.498 -10.475 -14.537 1.00 78.56 177 GLN A N 1
ATOM 1435 C CA . GLN A 1 177 ? 14.506 -10.889 -13.563 1.00 78.56 177 GLN A CA 1
ATOM 1436 C C . GLN A 1 177 ? 15.917 -10.855 -14.162 1.00 78.56 177 GLN A C 1
ATOM 1438 O O . GLN A 1 177 ? 16.827 -10.301 -13.541 1.00 78.56 177 GLN A O 1
ATOM 1443 N N . ALA A 1 178 ? 16.093 -11.378 -15.379 1.00 78.69 178 ALA A N 1
ATOM 1444 C CA . ALA A 1 178 ? 17.365 -11.318 -16.094 1.00 78.69 178 ALA A CA 1
ATOM 1445 C C . ALA A 1 178 ? 17.795 -9.868 -16.378 1.00 78.69 178 ALA A C 1
ATOM 1447 O O . ALA A 1 178 ? 18.966 -9.518 -16.211 1.00 78.69 178 ALA A O 1
ATOM 1448 N N . MET A 1 179 ? 16.844 -9.005 -16.749 1.00 82.06 179 MET A N 1
ATOM 1449 C CA . MET A 1 179 ? 17.098 -7.590 -16.992 1.00 82.06 179 MET A CA 1
ATOM 1450 C C . MET A 1 179 ? 17.512 -6.861 -15.710 1.00 82.06 179 MET A C 1
ATOM 1452 O O . MET A 1 179 ? 18.535 -6.182 -15.708 1.00 82.06 179 MET A O 1
ATOM 1456 N N . ARG A 1 180 ? 16.790 -7.057 -14.597 1.00 81.31 180 ARG A N 1
ATOM 1457 C CA . ARG A 1 180 ? 17.146 -6.476 -13.289 1.00 81.31 180 ARG A CA 1
ATOM 1458 C C . ARG A 1 180 ? 18.532 -6.915 -12.821 1.00 81.31 180 ARG A C 1
ATOM 1460 O O . ARG A 1 180 ? 19.280 -6.088 -12.315 1.00 81.31 180 ARG A O 1
ATOM 1467 N N . ALA A 1 181 ? 18.893 -8.184 -13.017 1.00 78.50 181 ALA A N 1
ATOM 1468 C CA . ALA A 1 181 ? 20.223 -8.684 -12.671 1.00 78.50 181 ALA A CA 1
ATOM 1469 C C . ALA A 1 181 ? 21.332 -8.006 -13.496 1.00 78.50 181 ALA A C 1
ATOM 1471 O O . ALA A 1 181 ? 22.389 -7.678 -12.962 1.00 78.50 181 ALA A O 1
ATOM 1472 N N . ARG A 1 182 ? 21.088 -7.756 -14.790 1.00 72.12 182 ARG A N 1
ATOM 1473 C CA . ARG A 1 182 ? 22.022 -7.011 -15.647 1.00 72.12 182 ARG A CA 1
ATOM 1474 C C . ARG A 1 182 ? 22.137 -5.548 -15.232 1.00 72.12 182 ARG A C 1
ATOM 1476 O O . ARG A 1 182 ? 23.261 -5.080 -15.102 1.00 72.12 182 ARG A O 1
ATOM 1483 N N . VAL A 1 183 ? 21.019 -4.874 -14.962 1.00 80.19 183 VAL A N 1
ATOM 1484 C CA . VAL A 1 183 ? 21.002 -3.478 -14.486 1.00 80.19 183 VAL A CA 1
ATOM 1485 C C . VAL A 1 183 ? 21.731 -3.340 -13.151 1.00 80.19 183 VAL A C 1
ATOM 1487 O O . VAL A 1 183 ? 22.559 -2.453 -12.992 1.00 80.19 183 VAL A O 1
ATOM 1490 N N . ALA A 1 184 ? 21.513 -4.265 -12.213 1.00 74.44 184 ALA A N 1
ATOM 1491 C CA . ALA A 1 184 ? 22.216 -4.267 -10.930 1.00 74.44 184 ALA A CA 1
ATOM 1492 C C . ALA A 1 184 ? 23.742 -4.423 -11.073 1.00 74.44 184 ALA A C 1
ATOM 1494 O O . ALA A 1 184 ? 24.484 -3.979 -10.204 1.00 74.44 184 ALA A O 1
ATOM 1495 N N . ARG A 1 185 ? 24.214 -5.061 -12.153 1.00 78.19 185 ARG A N 1
ATOM 1496 C CA . ARG A 1 185 ? 25.641 -5.285 -12.419 1.00 78.19 185 ARG A CA 1
ATOM 1497 C C . ARG A 1 185 ? 26.283 -4.183 -13.265 1.00 78.19 185 ARG A C 1
ATOM 1499 O O . ARG A 1 185 ? 27.472 -3.940 -13.112 1.00 78.19 185 ARG A O 1
ATOM 1506 N N . LEU A 1 186 ? 25.537 -3.605 -14.206 1.00 72.81 186 LEU A N 1
ATOM 1507 C CA . LEU A 1 186 ? 26.072 -2.756 -15.280 1.00 72.81 186 LEU A CA 1
ATOM 1508 C C . LEU A 1 186 ? 25.521 -1.320 -15.272 1.00 72.81 186 LEU A C 1
ATOM 1510 O O . LEU A 1 186 ? 25.932 -0.531 -16.113 1.00 72.81 186 LEU A O 1
ATOM 1514 N N . GLY A 1 187 ? 24.607 -0.983 -14.360 1.00 78.44 187 GLY A N 1
ATOM 1515 C CA . GLY A 1 187 ? 23.910 0.306 -14.341 1.00 78.44 187 GLY A CA 1
ATOM 1516 C C . GLY A 1 187 ? 22.675 0.337 -15.248 1.00 78.44 187 GLY A C 1
ATOM 1517 O O . GLY A 1 187 ? 22.356 -0.643 -15.921 1.00 78.44 187 GLY A O 1
ATOM 1518 N N . VAL A 1 188 ? 21.939 1.453 -15.237 1.00 82.00 188 VAL A N 1
ATOM 1519 C CA . VAL A 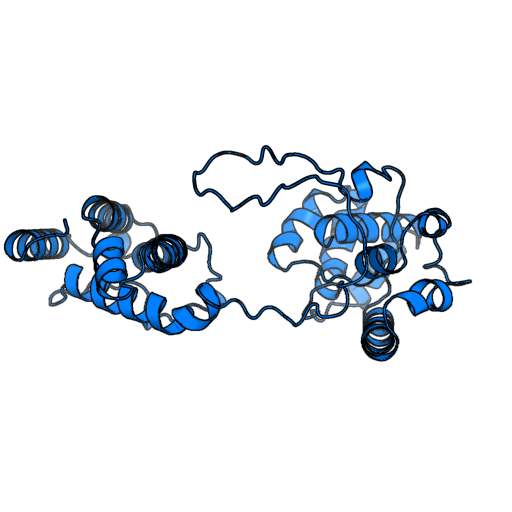1 188 ? 20.699 1.632 -16.024 1.00 82.00 188 VAL A CA 1
ATOM 1520 C C . VAL A 1 188 ? 20.959 1.942 -17.502 1.00 82.00 188 VAL A C 1
ATOM 1522 O O . VAL A 1 188 ? 20.117 1.628 -18.340 1.00 82.00 188 VAL A O 1
ATOM 1525 N N . ASP A 1 189 ? 22.147 2.439 -17.848 1.00 84.00 189 ASP A N 1
ATOM 1526 C CA . ASP A 1 189 ? 22.515 2.843 -19.218 1.00 84.00 189 ASP A CA 1
ATOM 1527 C C . ASP A 1 189 ? 22.550 1.680 -20.217 1.00 84.00 189 ASP A C 1
ATOM 1529 O O . ASP A 1 189 ? 22.498 1.870 -21.430 1.00 84.00 189 ASP A O 1
ATOM 1533 N N . ILE A 1 190 ? 22.591 0.442 -19.720 1.00 82.19 190 ILE A N 1
ATOM 1534 C CA . ILE A 1 190 ? 22.522 -0.766 -20.547 1.00 82.19 190 ILE A CA 1
ATOM 1535 C C . ILE A 1 190 ? 21.096 -1.063 -21.050 1.00 82.19 190 ILE A C 1
ATOM 1537 O O . ILE A 1 190 ? 20.923 -1.872 -21.965 1.00 82.19 190 ILE A O 1
ATOM 1541 N N . VAL A 1 191 ? 20.059 -0.447 -20.463 1.00 82.50 191 VAL A N 1
ATOM 1542 C CA . VAL A 1 191 ? 18.651 -0.760 -20.761 1.00 82.50 191 VAL A CA 1
ATOM 1543 C C . VAL A 1 191 ? 18.275 -0.489 -22.222 1.00 82.50 191 VAL A C 1
ATOM 1545 O O . VAL A 1 191 ? 17.713 -1.409 -22.824 1.00 82.50 191 VAL A O 1
ATOM 1548 N N . PRO A 1 192 ? 18.620 0.660 -22.842 1.00 86.69 192 PRO A N 1
ATOM 1549 C CA . PRO A 1 192 ? 18.366 0.890 -24.265 1.00 86.69 192 PRO A CA 1
ATOM 1550 C C . PRO A 1 192 ? 18.954 -0.209 -25.161 1.00 86.69 192 PRO A C 1
ATOM 1552 O O . PRO A 1 192 ? 18.261 -0.747 -26.021 1.00 86.69 192 PRO A O 1
ATOM 1555 N N . ALA A 1 193 ? 20.196 -0.632 -24.903 1.00 86.00 193 ALA A N 1
ATOM 1556 C CA . ALA A 1 193 ? 20.841 -1.706 -25.659 1.00 86.00 193 ALA A CA 1
ATOM 1557 C C . ALA A 1 193 ? 20.175 -3.078 -25.443 1.00 86.00 193 ALA A C 1
ATOM 1559 O O . ALA A 1 193 ? 20.176 -3.919 -26.338 1.00 86.00 193 ALA A O 1
ATOM 1560 N N . MET A 1 194 ? 19.602 -3.324 -24.261 1.00 83.81 194 MET A N 1
ATOM 1561 C CA . MET A 1 194 ? 18.916 -4.581 -23.950 1.00 83.81 194 MET A CA 1
ATOM 1562 C C . MET A 1 194 ? 17.560 -4.725 -24.637 1.00 83.81 194 MET A C 1
ATOM 1564 O O . MET A 1 194 ? 17.138 -5.855 -24.881 1.00 83.81 194 MET A O 1
ATOM 1568 N N . ILE A 1 195 ? 16.871 -3.613 -24.896 1.00 83.44 195 ILE A N 1
ATOM 1569 C CA . ILE A 1 195 ? 15.553 -3.622 -25.540 1.00 83.44 195 ILE A CA 1
ATOM 1570 C C . ILE A 1 195 ? 15.622 -3.346 -27.040 1.00 83.44 195 ILE A C 1
ATOM 1572 O O . ILE A 1 195 ? 14.667 -3.691 -27.732 1.00 83.44 195 ILE A O 1
ATOM 1576 N N . ALA A 1 196 ? 16.726 -2.784 -27.540 1.00 83.12 196 ALA A N 1
ATOM 1577 C CA . ALA A 1 196 ? 16.923 -2.470 -28.951 1.00 83.12 196 ALA A CA 1
ATOM 1578 C C . ALA A 1 196 ? 16.605 -3.671 -29.856 1.00 83.12 196 ALA A C 1
ATOM 1580 O O . ALA A 1 196 ? 17.127 -4.773 -29.671 1.00 83.12 196 ALA A O 1
ATOM 1581 N N . GLY A 1 197 ? 15.726 -3.456 -30.838 1.00 73.06 197 GLY A N 1
ATOM 1582 C CA . GLY A 1 197 ? 15.323 -4.498 -31.790 1.00 73.06 197 GLY A CA 1
ATOM 1583 C C . GLY A 1 197 ? 14.404 -5.583 -31.212 1.00 73.06 197 GLY A C 1
ATOM 1584 O O . GLY A 1 197 ? 14.129 -6.575 -31.887 1.00 73.06 197 GLY A O 1
ATOM 1585 N N . THR A 1 198 ? 13.908 -5.415 -29.984 1.00 80.25 198 THR A N 1
ATOM 1586 C CA . THR A 1 198 ? 12.906 -6.299 -29.370 1.00 80.25 198 THR A CA 1
ATOM 1587 C C . THR A 1 198 ? 11.514 -5.665 -29.400 1.00 80.25 198 THR A C 1
ATOM 1589 O O . THR A 1 198 ? 11.354 -4.479 -29.665 1.00 80.25 198 THR A O 1
ATOM 1592 N N . VAL A 1 199 ? 10.480 -6.434 -29.048 1.00 74.31 199 VAL A N 1
ATOM 1593 C CA . VAL A 1 199 ? 9.108 -5.906 -28.903 1.00 74.31 199 VAL A CA 1
ATOM 1594 C C . VAL A 1 199 ? 8.949 -4.896 -27.758 1.00 74.31 199 VAL A C 1
ATOM 1596 O O . VAL A 1 199 ? 7.939 -4.195 -27.708 1.00 74.31 199 VAL A O 1
ATOM 1599 N N . LEU A 1 200 ? 9.916 -4.844 -26.833 1.00 78.56 200 LEU A N 1
ATOM 1600 C CA . LEU A 1 200 ? 9.958 -3.880 -25.730 1.00 78.56 200 LEU A CA 1
ATOM 1601 C C . LEU A 1 200 ? 10.499 -2.520 -26.177 1.00 78.56 200 LEU A C 1
ATOM 1603 O O . LEU A 1 200 ? 10.357 -1.554 -25.435 1.00 78.56 200 LEU A O 1
ATOM 1607 N N . ASP A 1 201 ? 11.121 -2.446 -27.356 1.00 78.56 201 ASP A N 1
ATOM 1608 C CA . ASP A 1 201 ? 11.601 -1.194 -27.923 1.00 78.56 201 ASP A CA 1
ATOM 1609 C C . ASP A 1 201 ? 10.404 -0.292 -28.251 1.00 78.56 201 ASP A C 1
ATOM 1611 O O . ASP A 1 201 ? 9.533 -0.634 -29.060 1.00 78.56 201 ASP A O 1
ATOM 1615 N N . ASN A 1 202 ? 10.340 0.857 -27.586 1.00 80.50 202 ASN A N 1
ATOM 1616 C CA . ASN A 1 202 ? 9.359 1.892 -27.855 1.00 80.50 202 ASN A CA 1
ATOM 1617 C C . ASN A 1 202 ? 10.108 3.132 -28.363 1.00 80.50 202 ASN A C 1
ATOM 1619 O O . ASN A 1 202 ? 10.966 3.640 -27.642 1.00 80.50 202 ASN A O 1
ATOM 1623 N N . PRO A 1 203 ? 9.767 3.669 -29.551 1.00 81.69 203 PRO A N 1
ATOM 1624 C CA . PRO A 1 203 ? 10.353 4.910 -30.052 1.00 81.69 203 PRO A CA 1
ATOM 1625 C C . PRO A 1 203 ? 10.309 6.076 -29.054 1.00 81.69 203 PRO A C 1
ATOM 1627 O O . PRO A 1 203 ? 11.252 6.861 -29.019 1.00 81.69 203 PRO A O 1
ATOM 1630 N N . GLU A 1 204 ? 9.274 6.153 -28.211 1.00 83.81 204 GLU A N 1
ATOM 1631 C CA . GLU A 1 204 ? 9.128 7.194 -27.183 1.00 83.81 204 GLU A CA 1
ATOM 1632 C C . GLU A 1 204 ? 10.241 7.146 -26.121 1.00 83.81 204 GLU A C 1
ATOM 1634 O O . GLU A 1 204 ? 10.577 8.166 -25.530 1.00 83.81 204 GLU A O 1
ATOM 1639 N N . TYR A 1 205 ? 10.870 5.984 -25.903 1.00 85.31 205 TYR A N 1
ATOM 1640 C CA . TYR A 1 205 ? 11.971 5.838 -24.945 1.00 85.31 205 TYR A CA 1
ATOM 1641 C C . TYR A 1 205 ? 13.242 6.572 -25.371 1.00 85.31 205 TYR A C 1
ATOM 1643 O O . TYR A 1 205 ? 14.105 6.810 -24.538 1.00 85.31 205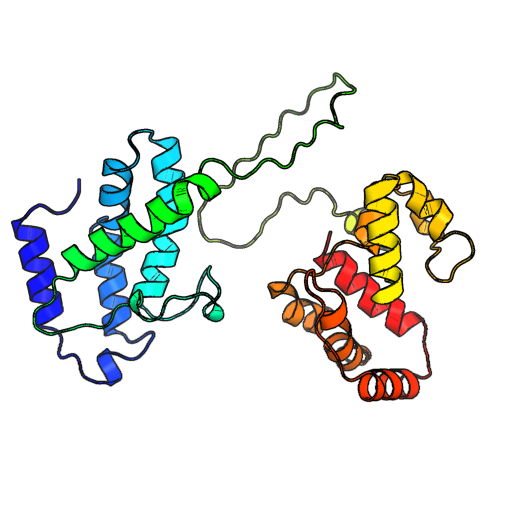 TYR A O 1
ATOM 1651 N N . ARG A 1 206 ? 13.359 6.969 -26.644 1.00 84.94 206 ARG A N 1
ATOM 1652 C CA . ARG A 1 206 ? 14.499 7.756 -27.143 1.00 84.94 206 ARG A CA 1
ATOM 1653 C C . ARG A 1 206 ? 14.562 9.162 -26.549 1.00 84.94 206 ARG A C 1
ATOM 1655 O O . ARG A 1 206 ? 15.595 9.810 -26.657 1.00 84.94 206 ARG A O 1
ATOM 1662 N N . HIS A 1 207 ? 13.455 9.631 -25.979 1.00 84.94 207 HIS A N 1
ATOM 1663 C CA . HIS A 1 207 ? 13.326 10.949 -25.362 1.00 84.94 207 HIS A CA 1
ATOM 1664 C C . HIS A 1 207 ? 13.369 10.890 -23.833 1.00 84.94 207 HIS A C 1
ATOM 1666 O O . HIS A 1 207 ? 13.134 11.907 -23.188 1.00 84.94 207 HIS A O 1
ATOM 1672 N N . LEU A 1 208 ? 13.619 9.708 -23.264 1.00 83.88 208 LEU A N 1
ATOM 1673 C CA . LEU A 1 208 ? 13.649 9.475 -21.828 1.00 83.88 208 LEU A CA 1
ATOM 1674 C C . LEU A 1 208 ? 15.061 9.111 -21.385 1.00 83.88 208 LEU A C 1
ATOM 1676 O O . LEU A 1 208 ? 15.807 8.466 -22.126 1.00 83.88 208 LEU A O 1
ATOM 1680 N N . GLU A 1 209 ? 15.390 9.451 -20.143 1.00 84.56 209 GLU A N 1
ATOM 1681 C CA . GLU A 1 209 ? 16.637 9.007 -19.539 1.00 84.56 209 GLU A CA 1
ATOM 1682 C C . GLU A 1 209 ? 16.637 7.476 -19.365 1.00 84.56 209 GLU A C 1
ATOM 1684 O O . GLU A 1 209 ? 15.593 6.876 -19.067 1.00 84.56 209 GLU A O 1
ATOM 1689 N N . PRO A 1 210 ? 17.793 6.797 -19.487 1.00 78.19 210 PRO A N 1
ATOM 1690 C CA . PRO A 1 210 ? 17.876 5.346 -19.311 1.00 78.19 210 PRO A CA 1
ATOM 1691 C C . PRO A 1 210 ? 17.311 4.858 -17.969 1.00 78.19 210 PRO A C 1
ATOM 1693 O O . PRO A 1 210 ? 16.725 3.774 -17.898 1.00 78.19 210 PRO A O 1
ATOM 1696 N N . GLY A 1 211 ? 17.438 5.673 -16.915 1.00 80.75 211 GLY A N 1
ATOM 1697 C CA . GLY A 1 211 ? 16.846 5.418 -15.601 1.00 80.75 211 GLY A CA 1
ATOM 1698 C C . GLY A 1 211 ? 15.315 5.381 -15.618 1.00 80.75 211 GLY A C 1
ATOM 1699 O O . GLY A 1 211 ? 14.722 4.473 -15.030 1.00 80.75 211 GLY A O 1
ATOM 1700 N N . ASP A 1 212 ? 14.675 6.287 -16.355 1.00 85.12 212 ASP A N 1
ATOM 1701 C CA . ASP A 1 212 ? 13.218 6.330 -16.500 1.00 85.12 212 ASP A CA 1
ATOM 1702 C C . ASP A 1 212 ? 12.714 5.129 -17.295 1.00 85.12 212 ASP A C 1
ATOM 1704 O O . ASP A 1 212 ? 11.761 4.459 -16.894 1.00 85.12 212 ASP A O 1
ATOM 1708 N N . VAL A 1 213 ? 13.406 4.773 -18.381 1.00 83.62 213 VAL A N 1
ATOM 1709 C CA . VAL A 1 213 ? 13.096 3.567 -19.164 1.00 83.62 213 VAL A CA 1
ATOM 1710 C C . VAL A 1 213 ? 13.246 2.312 -18.298 1.00 83.62 213 VAL A C 1
ATOM 1712 O O . VAL A 1 213 ? 12.383 1.427 -18.312 1.00 83.62 213 VAL A O 1
ATOM 1715 N N . ALA A 1 214 ? 14.301 2.238 -17.481 1.00 81.38 214 ALA A N 1
ATOM 1716 C CA . ALA A 1 214 ? 14.495 1.150 -16.531 1.00 81.38 214 ALA A CA 1
ATOM 1717 C C . ALA A 1 214 ? 13.347 1.074 -15.511 1.00 81.38 214 ALA A C 1
ATOM 1719 O O . ALA A 1 214 ? 12.836 -0.018 -15.249 1.00 81.38 214 ALA A O 1
ATOM 1720 N N . ALA A 1 215 ? 12.900 2.208 -14.969 1.00 82.69 215 ALA A N 1
ATOM 1721 C CA . ALA A 1 215 ? 11.799 2.268 -14.013 1.00 82.69 215 ALA A CA 1
ATOM 1722 C C . ALA A 1 215 ? 10.465 1.837 -14.650 1.00 82.69 215 ALA A C 1
ATOM 1724 O O . ALA A 1 215 ? 9.757 0.970 -14.119 1.00 82.69 215 ALA A O 1
ATOM 1725 N N . LEU A 1 216 ? 10.163 2.354 -15.843 1.00 87.44 216 LEU A N 1
ATOM 1726 C CA . LEU A 1 216 ? 8.980 1.995 -16.623 1.00 87.44 216 LEU A CA 1
ATOM 1727 C C . LEU A 1 216 ? 8.903 0.502 -16.916 1.00 87.44 216 LEU A C 1
ATOM 1729 O O . LEU A 1 216 ? 7.810 -0.055 -16.895 1.00 87.44 216 LEU A O 1
ATOM 1733 N N . LEU A 1 217 ? 10.032 -0.154 -17.187 1.00 84.06 217 LEU A N 1
ATOM 1734 C CA . LEU A 1 217 ? 10.068 -1.573 -17.538 1.00 84.06 217 LEU A CA 1
ATOM 1735 C C . LEU A 1 217 ? 10.181 -2.481 -16.312 1.00 84.06 217 LEU A C 1
ATOM 1737 O O . LEU A 1 217 ? 9.546 -3.538 -16.264 1.00 84.06 217 LEU A O 1
ATOM 1741 N N . LEU A 1 218 ? 10.942 -2.084 -15.291 1.00 83.94 218 LEU A N 1
ATOM 1742 C CA . LEU A 1 218 ? 11.418 -2.996 -14.248 1.00 83.94 218 LEU A CA 1
ATOM 1743 C C . LEU A 1 218 ? 10.944 -2.654 -12.832 1.00 83.94 218 LEU A C 1
ATOM 1745 O O . LEU A 1 218 ? 11.018 -3.547 -11.978 1.00 83.94 218 LEU A O 1
ATOM 1749 N N . SER A 1 219 ? 10.413 -1.455 -12.561 1.00 85.50 219 SER A N 1
ATOM 1750 C CA . SER A 1 219 ? 9.918 -1.118 -11.217 1.00 85.50 219 SER A CA 1
ATOM 1751 C C . SER A 1 219 ? 8.757 -2.033 -10.826 1.00 85.50 219 SER A C 1
ATOM 1753 O O . SER A 1 219 ? 7.799 -2.161 -11.598 1.00 85.50 219 SER A O 1
ATOM 1755 N N . PRO A 1 220 ? 8.834 -2.712 -9.670 1.00 84.25 220 PRO A N 1
ATOM 1756 C CA . PRO A 1 220 ? 7.805 -3.648 -9.256 1.00 84.25 220 PRO A CA 1
ATOM 1757 C C . PRO A 1 220 ? 6.501 -2.924 -8.928 1.00 84.25 220 PRO A C 1
ATOM 1759 O O . PRO A 1 220 ? 6.510 -1.850 -8.334 1.00 84.25 220 PRO A O 1
ATOM 1762 N N . LEU A 1 221 ? 5.375 -3.556 -9.248 1.00 80.56 221 LEU A N 1
ATOM 1763 C CA . LEU A 1 221 ? 4.062 -3.076 -8.834 1.00 80.56 221 LEU A CA 1
ATOM 1764 C C . LEU A 1 221 ? 3.942 -3.142 -7.298 1.00 80.56 221 LEU A C 1
ATOM 1766 O O . LEU A 1 221 ? 4.182 -4.210 -6.716 1.00 80.56 221 LEU A O 1
ATOM 1770 N N . PRO A 1 222 ? 3.531 -2.056 -6.617 1.00 79.25 222 PRO A N 1
ATOM 1771 C CA . PRO A 1 222 ? 3.254 -2.101 -5.188 1.00 79.25 222 PRO A CA 1
ATOM 1772 C C . PRO A 1 222 ? 2.098 -3.058 -4.883 1.00 79.25 222 PRO A C 1
ATOM 1774 O O . PRO A 1 222 ? 1.066 -3.053 -5.554 1.00 79.25 222 PRO A O 1
ATOM 1777 N N . GLN A 1 223 ? 2.227 -3.867 -3.827 1.00 75.88 223 GLN A N 1
ATOM 1778 C CA . GLN A 1 223 ? 1.220 -4.883 -3.490 1.00 75.88 223 GLN A CA 1
ATOM 1779 C C . GLN A 1 223 ? -0.181 -4.290 -3.252 1.00 75.88 223 GLN A C 1
ATOM 1781 O O . GLN A 1 223 ? -1.177 -4.909 -3.627 1.00 75.88 223 GLN A O 1
ATOM 1786 N N . GLY A 1 224 ? -0.262 -3.089 -2.668 1.00 76.06 224 GLY A N 1
ATOM 1787 C CA . GLY A 1 224 ? -1.525 -2.372 -2.457 1.00 76.06 224 GLY A CA 1
ATOM 1788 C C . GLY A 1 224 ? -2.201 -1.895 -3.750 1.00 76.06 224 GLY A C 1
ATOM 1789 O O . GLY A 1 224 ? -3.403 -1.642 -3.751 1.00 76.06 224 GLY A O 1
ATOM 1790 N N . SER A 1 225 ? -1.467 -1.837 -4.864 1.00 78.44 225 SER A N 1
ATOM 1791 C CA . SER A 1 225 ? -1.945 -1.282 -6.134 1.00 78.44 225 SER A CA 1
ATOM 1792 C C . SER A 1 225 ? -2.644 -2.304 -7.033 1.00 78.44 225 SER A C 1
ATOM 1794 O O . SER A 1 225 ? -3.203 -1.914 -8.051 1.00 78.44 225 SER A O 1
ATOM 1796 N N . LEU A 1 226 ? -2.687 -3.596 -6.679 1.00 79.62 226 LEU A N 1
ATOM 1797 C CA . LEU A 1 226 ? -3.330 -4.636 -7.505 1.00 79.62 226 LEU A CA 1
ATOM 1798 C C . LEU A 1 226 ? -4.812 -4.346 -7.792 1.00 79.62 226 LEU A C 1
ATOM 1800 O O . LEU A 1 226 ? -5.271 -4.466 -8.928 1.00 79.62 226 LEU A O 1
ATOM 1804 N N . ALA A 1 227 ? -5.563 -3.941 -6.764 1.00 79.31 227 ALA A N 1
ATOM 1805 C CA . ALA A 1 227 ? -6.977 -3.604 -6.916 1.00 79.31 227 ALA A CA 1
ATOM 1806 C C . ALA A 1 227 ? -7.168 -2.336 -7.764 1.00 79.31 227 ALA A C 1
ATOM 1808 O O . ALA A 1 227 ? -8.102 -2.253 -8.563 1.00 79.31 227 ALA A O 1
ATOM 1809 N N . LEU A 1 228 ? -6.265 -1.363 -7.617 1.00 75.69 228 LEU A N 1
ATOM 1810 C CA . LEU A 1 228 ? -6.284 -0.127 -8.391 1.00 75.69 228 LEU A CA 1
ATOM 1811 C C . LEU A 1 228 ? -5.923 -0.376 -9.862 1.00 75.69 228 LEU A C 1
ATOM 1813 O O . LEU A 1 228 ? -6.617 0.127 -10.741 1.00 75.69 228 LEU A O 1
ATOM 1817 N N . ALA A 1 229 ? -4.937 -1.233 -10.137 1.00 77.50 229 ALA A N 1
ATOM 1818 C CA . ALA A 1 229 ? -4.562 -1.647 -11.486 1.00 77.50 229 ALA A CA 1
ATOM 1819 C C . ALA A 1 229 ? -5.759 -2.245 -12.239 1.00 77.50 229 ALA A C 1
ATOM 1821 O O . ALA A 1 229 ? -6.039 -1.861 -13.374 1.00 77.50 229 ALA A O 1
ATOM 1822 N N . ALA A 1 230 ? -6.540 -3.112 -11.587 1.00 81.50 230 ALA A N 1
ATOM 1823 C CA . ALA A 1 230 ? -7.762 -3.661 -12.174 1.00 81.50 230 ALA A CA 1
ATOM 1824 C C . ALA A 1 230 ? -8.833 -2.585 -12.449 1.00 81.50 230 ALA A C 1
ATOM 1826 O O . ALA A 1 230 ? -9.529 -2.662 -13.460 1.00 81.50 230 ALA A O 1
ATOM 1827 N N . ARG A 1 231 ? -8.962 -1.563 -11.590 1.00 81.00 231 ARG A N 1
ATOM 1828 C CA . ARG A 1 231 ? -9.924 -0.459 -11.779 1.00 81.00 231 ARG A CA 1
ATOM 1829 C C . ARG A 1 231 ? -9.525 0.494 -12.906 1.00 81.00 231 ARG A C 1
ATOM 1831 O O . ARG A 1 231 ? -10.394 0.890 -13.676 1.00 81.00 231 ARG A O 1
ATOM 1838 N N . MET A 1 232 ? -8.237 0.822 -13.013 1.00 79.62 232 MET A N 1
ATOM 1839 C CA . MET A 1 232 ? -7.678 1.681 -14.069 1.00 79.62 232 MET A CA 1
ATOM 1840 C C . MET A 1 232 ? -7.636 0.992 -15.437 1.00 79.62 232 MET A C 1
ATOM 1842 O O . MET A 1 232 ? -7.530 1.653 -16.466 1.00 79.62 232 MET A O 1
ATOM 1846 N N . THR A 1 233 ? -7.730 -0.337 -15.461 1.00 83.62 233 THR A N 1
ATOM 1847 C CA . THR A 1 233 ? -7.746 -1.109 -16.702 1.00 83.62 233 THR A CA 1
ATOM 1848 C C . THR A 1 233 ? -9.142 -1.087 -17.341 1.00 83.62 233 THR A C 1
ATOM 1850 O O . THR A 1 233 ? -10.140 -1.342 -16.646 1.00 83.62 233 THR A O 1
ATOM 1853 N N . PRO A 1 234 ? -9.244 -0.852 -18.667 1.00 84.88 234 PRO A N 1
ATOM 1854 C CA . PRO A 1 234 ? -10.505 -0.955 -19.395 1.00 84.88 234 PRO A CA 1
ATOM 1855 C C . PRO A 1 234 ? -11.204 -2.299 -19.140 1.00 84.88 234 PRO A C 1
ATOM 1857 O O . PRO A 1 234 ? -10.516 -3.322 -19.098 1.00 84.88 234 PRO A O 1
ATOM 1860 N N . PRO A 1 235 ? -12.549 -2.342 -19.019 1.00 88.31 235 PRO A N 1
ATOM 1861 C CA . PRO A 1 235 ? -13.297 -3.560 -18.687 1.00 88.31 235 PRO A CA 1
ATOM 1862 C C . PRO A 1 235 ? -12.882 -4.796 -19.493 1.00 88.31 235 PRO A C 1
ATOM 1864 O O . PRO A 1 235 ? -12.700 -5.864 -18.913 1.00 88.31 235 PRO A O 1
ATOM 1867 N N . ARG A 1 236 ? -12.629 -4.616 -20.796 1.00 89.19 236 ARG A N 1
ATOM 1868 C CA . ARG A 1 236 ? -12.179 -5.663 -21.726 1.00 89.19 236 ARG A CA 1
ATOM 1869 C C . ARG A 1 236 ? -10.889 -6.374 -21.297 1.00 89.19 236 ARG A C 1
ATOM 1871 O O . ARG A 1 236 ? -10.737 -7.547 -21.597 1.00 89.19 236 ARG A O 1
ATOM 1878 N N . TYR A 1 237 ? -9.971 -5.697 -20.606 1.00 88.00 237 TYR A N 1
ATOM 1879 C CA . TYR A 1 237 ? -8.657 -6.248 -20.240 1.00 88.00 237 TYR A CA 1
ATOM 1880 C C . TYR A 1 237 ? -8.509 -6.517 -18.737 1.00 88.00 237 TYR A C 1
ATOM 1882 O O . TYR A 1 237 ? -7.429 -6.886 -18.277 1.00 88.00 237 TYR A O 1
ATOM 1890 N N . ARG A 1 238 ? -9.568 -6.340 -17.935 1.00 90.56 238 ARG A N 1
ATOM 1891 C CA . ARG A 1 238 ? -9.481 -6.494 -16.472 1.00 90.56 238 ARG A CA 1
ATOM 1892 C C . ARG A 1 238 ? -9.110 -7.904 -16.048 1.00 90.56 238 ARG A C 1
ATOM 1894 O O . ARG A 1 238 ? -8.321 -8.065 -15.125 1.00 90.56 238 ARG A O 1
ATOM 1901 N N . ARG A 1 239 ? -9.650 -8.918 -16.725 1.00 89.62 239 ARG A N 1
ATOM 1902 C CA . ARG A 1 239 ? -9.345 -10.317 -16.417 1.00 89.62 239 ARG A CA 1
ATOM 1903 C C . ARG A 1 239 ? -7.886 -10.650 -16.723 1.00 89.62 239 ARG A C 1
ATOM 1905 O O . ARG A 1 239 ? -7.222 -11.239 -15.873 1.00 89.62 239 ARG A O 1
ATOM 1912 N N . LEU A 1 240 ? -7.369 -10.170 -17.856 1.00 85.69 240 LEU A N 1
ATOM 1913 C CA . LEU A 1 240 ? -5.940 -10.214 -18.170 1.00 85.69 240 LEU A CA 1
ATOM 1914 C C . LEU A 1 240 ? -5.104 -9.531 -17.072 1.00 85.69 240 LEU A C 1
ATOM 1916 O O . LEU A 1 240 ? -4.172 -10.137 -16.551 1.00 85.69 240 LEU A O 1
ATOM 1920 N N . MET A 1 241 ? -5.475 -8.314 -16.657 1.00 90.38 241 MET A N 1
ATOM 1921 C CA . MET A 1 241 ? -4.800 -7.586 -15.575 1.00 90.38 241 MET A CA 1
ATOM 1922 C C . MET A 1 241 ? -4.796 -8.374 -14.256 1.00 90.38 241 MET A C 1
ATOM 1924 O O . MET A 1 241 ? -3.752 -8.499 -13.623 1.00 90.38 241 MET A O 1
ATOM 1928 N N . SER A 1 242 ? -5.928 -8.946 -13.840 1.00 89.31 242 SER A N 1
ATOM 1929 C CA . SER A 1 242 ? -6.020 -9.730 -12.601 1.00 89.31 242 SER A CA 1
ATOM 1930 C C . SER A 1 242 ? -5.154 -10.991 -12.620 1.00 89.31 242 SER A C 1
ATOM 1932 O O . SER A 1 242 ? -4.610 -11.365 -11.582 1.00 89.31 242 SER A O 1
ATOM 1934 N N . LEU A 1 243 ? -5.014 -11.636 -13.782 1.00 86.00 243 LEU A N 1
ATOM 1935 C CA . LEU A 1 243 ? -4.172 -12.822 -13.951 1.00 86.00 243 LEU A CA 1
ATOM 1936 C C . LEU A 1 243 ? -2.683 -12.476 -14.041 1.00 86.00 243 LEU A C 1
ATOM 1938 O O . LEU A 1 243 ? -1.857 -13.250 -13.569 1.00 86.00 243 LEU A O 1
ATOM 1942 N N . TRP A 1 244 ? -2.333 -11.334 -14.634 1.00 87.44 244 TRP A N 1
ATOM 1943 C CA . TRP A 1 244 ? -0.946 -10.979 -14.932 1.00 87.44 244 TRP A CA 1
ATOM 1944 C C . TRP A 1 244 ? -0.284 -10.061 -13.894 1.00 87.44 244 TRP A C 1
ATOM 1946 O O . TRP A 1 244 ? 0.856 -10.304 -13.513 1.00 87.44 244 TRP A O 1
ATOM 1956 N N . ALA A 1 245 ? -0.975 -9.049 -13.360 1.00 88.06 245 ALA A N 1
ATOM 1957 C CA . ALA A 1 245 ? -0.398 -8.098 -12.397 1.00 88.06 245 ALA A CA 1
ATOM 1958 C C . ALA A 1 245 ? 0.305 -8.738 -11.180 1.00 88.06 245 ALA A C 1
ATOM 1960 O O . ALA A 1 245 ? 1.339 -8.213 -10.755 1.00 88.06 245 ALA A O 1
ATOM 1961 N N . PRO A 1 246 ? -0.166 -9.876 -10.617 1.00 87.56 246 PRO A N 1
ATOM 1962 C CA . PRO A 1 246 ? 0.532 -10.546 -9.521 1.00 87.56 246 PRO A CA 1
ATOM 1963 C C . PRO A 1 246 ? 1.962 -10.995 -9.858 1.00 87.56 246 PRO A C 1
ATOM 1965 O O . PRO A 1 246 ? 2.772 -11.164 -8.944 1.00 87.56 246 PRO A O 1
ATOM 1968 N N . THR A 1 247 ? 2.298 -11.172 -11.141 1.00 80.88 247 THR A N 1
ATOM 1969 C CA . THR A 1 247 ? 3.656 -11.534 -11.574 1.00 80.88 247 THR A CA 1
ATOM 1970 C C . THR A 1 247 ? 4.604 -10.337 -11.635 1.00 80.88 247 THR A C 1
ATOM 1972 O O . THR A 1 247 ? 5.806 -10.528 -11.786 1.00 80.88 247 THR A O 1
ATOM 1975 N N . GLN A 1 248 ? 4.082 -9.112 -11.534 1.00 84.25 248 GLN A N 1
ATOM 1976 C CA . GLN A 1 248 ? 4.846 -7.863 -11.630 1.00 84.25 248 GLN A CA 1
ATOM 1977 C C . GLN A 1 248 ? 5.194 -7.266 -10.257 1.00 84.25 248 GLN A C 1
ATOM 1979 O O . GLN A 1 248 ? 5.808 -6.205 -10.178 1.00 84.25 248 GLN A O 1
ATOM 1984 N N . LEU A 1 249 ? 4.812 -7.934 -9.165 1.00 81.81 249 LEU A N 1
ATOM 1985 C CA . LEU A 1 249 ? 5.148 -7.530 -7.799 1.00 81.81 249 LEU A CA 1
ATOM 1986 C C . LEU A 1 249 ? 6.649 -7.685 -7.510 1.00 81.81 249 LEU A C 1
ATOM 1988 O O . LEU A 1 249 ? 7.344 -8.469 -8.153 1.00 81.81 249 LEU A O 1
ATOM 1992 N N . ALA A 1 250 ? 7.130 -7.013 -6.459 1.00 75.00 250 ALA A N 1
ATOM 1993 C CA . ALA A 1 250 ? 8.504 -7.182 -5.965 1.00 75.00 250 ALA A CA 1
ATOM 1994 C C . ALA A 1 250 ? 8.799 -8.635 -5.550 1.00 75.00 250 ALA A C 1
ATOM 1996 O O . ALA A 1 250 ? 9.908 -9.129 -5.733 1.00 75.00 250 ALA A O 1
ATOM 1997 N N . SER A 1 251 ? 7.780 -9.327 -5.035 1.00 77.56 251 SER A N 1
ATOM 1998 C CA . SER A 1 251 ? 7.765 -10.777 -4.844 1.00 77.56 251 SER A CA 1
ATOM 1999 C C . SER A 1 251 ? 6.686 -11.373 -5.754 1.00 77.56 251 SER A C 1
ATOM 2001 O O . SER A 1 251 ? 5.513 -11.394 -5.361 1.00 77.56 251 SER A O 1
ATOM 2003 N N . PRO A 1 252 ? 7.043 -11.798 -6.983 1.00 71.19 252 PRO A N 1
ATOM 2004 C CA . PRO A 1 252 ? 6.087 -12.307 -7.958 1.00 71.19 252 PRO A CA 1
ATOM 2005 C C . PRO A 1 252 ? 5.304 -13.500 -7.417 1.00 71.19 252 PRO A C 1
ATOM 2007 O O . PRO A 1 252 ? 5.873 -14.430 -6.841 1.00 71.19 252 PRO A O 1
ATOM 2010 N N . ARG A 1 253 ? 3.988 -13.497 -7.627 1.00 77.81 253 ARG A N 1
ATOM 2011 C CA . ARG A 1 253 ? 3.143 -14.652 -7.312 1.00 77.81 253 ARG A CA 1
ATOM 2012 C C . ARG A 1 253 ? 3.092 -15.595 -8.503 1.00 77.81 253 ARG A C 1
ATOM 2014 O O . ARG A 1 253 ? 3.063 -15.159 -9.653 1.00 77.81 253 ARG A O 1
ATOM 2021 N N . ARG A 1 254 ? 3.030 -16.897 -8.220 1.00 74.81 254 ARG A N 1
ATOM 2022 C CA . ARG A 1 254 ? 2.759 -17.904 -9.245 1.00 74.81 254 ARG A CA 1
ATOM 2023 C C . ARG A 1 254 ? 1.314 -17.742 -9.714 1.00 74.81 254 ARG A C 1
ATOM 2025 O O . ARG A 1 254 ? 0.408 -17.645 -8.890 1.00 74.81 254 ARG A O 1
ATOM 2032 N N . VAL A 1 255 ? 1.118 -17.708 -11.025 1.00 74.88 255 VAL A N 1
ATOM 2033 C CA . VAL A 1 255 ? -0.196 -17.553 -11.660 1.00 74.88 255 VAL A CA 1
ATOM 2034 C C . VAL A 1 255 ? -0.472 -18.742 -12.570 1.00 74.88 255 VAL A C 1
ATOM 2036 O O . VAL A 1 255 ? 0.458 -19.404 -13.038 1.00 74.88 255 VAL A O 1
ATOM 2039 N N . ASP A 1 256 ? -1.750 -19.023 -12.816 1.00 75.88 256 ASP A N 1
ATOM 2040 C CA . ASP A 1 256 ? -2.155 -20.047 -13.775 1.00 75.88 256 ASP A CA 1
ATOM 2041 C C . ASP A 1 256 ? -1.847 -19.573 -15.206 1.00 75.88 256 ASP A C 1
ATOM 2043 O O . ASP A 1 256 ? -2.602 -18.821 -15.827 1.00 75.88 256 ASP A O 1
ATOM 2047 N N . GLY A 1 257 ? -0.713 -20.030 -15.739 1.00 71.38 257 GLY A N 1
ATOM 2048 C CA . GLY A 1 257 ? -0.279 -19.709 -17.096 1.00 71.38 257 GLY A CA 1
ATOM 2049 C C . GLY A 1 257 ? -1.194 -20.269 -18.193 1.00 71.38 257 GLY A C 1
ATOM 2050 O O . GLY A 1 257 ? -1.180 -19.759 -19.311 1.00 71.38 257 GLY A O 1
ATOM 2051 N N . ALA A 1 258 ? -1.999 -21.302 -17.924 1.00 73.50 258 ALA A N 1
ATOM 2052 C CA . ALA A 1 258 ? -2.989 -21.796 -18.883 1.00 73.50 258 ALA A CA 1
ATOM 2053 C C . ALA A 1 258 ? -4.233 -20.897 -18.911 1.00 73.50 258 ALA A C 1
ATOM 2055 O O . ALA A 1 258 ? -4.780 -20.639 -19.982 1.00 73.50 258 ALA A O 1
ATOM 2056 N N . ALA A 1 259 ? -4.669 -20.376 -17.761 1.00 73.69 259 ALA A N 1
ATOM 2057 C CA . ALA A 1 259 ? -5.710 -19.348 -17.713 1.00 73.69 259 ALA A CA 1
ATOM 2058 C C . ALA A 1 259 ? -5.265 -18.047 -18.396 1.00 73.69 259 ALA A C 1
ATOM 2060 O O . ALA A 1 259 ? -6.030 -17.489 -19.177 1.00 73.69 259 ALA A O 1
ATOM 2061 N N . LEU A 1 260 ? -4.025 -17.605 -18.159 1.00 76.69 260 LEU A N 1
ATOM 2062 C CA . LEU A 1 260 ? -3.472 -16.408 -18.798 1.00 76.69 260 LEU A CA 1
ATOM 2063 C C . LEU A 1 260 ? -3.415 -16.547 -20.328 1.00 76.69 260 LEU A C 1
ATOM 2065 O O . LEU A 1 260 ? -3.848 -15.642 -21.032 1.00 76.69 260 LEU A O 1
ATOM 2069 N N . ARG A 1 261 ? -2.942 -17.692 -20.841 1.00 72.06 261 ARG A N 1
ATOM 2070 C CA . ARG A 1 261 ? -2.909 -17.974 -22.288 1.00 72.06 261 ARG A CA 1
ATOM 2071 C C . ARG A 1 261 ? -4.302 -17.985 -22.912 1.00 72.06 261 ARG A C 1
ATOM 2073 O O . ARG A 1 261 ? -4.524 -17.260 -23.868 1.00 72.06 261 ARG A O 1
ATOM 2080 N N . ARG A 1 262 ? -5.265 -18.690 -22.308 1.00 77.81 262 ARG A N 1
ATOM 2081 C CA . ARG A 1 262 ? -6.657 -18.708 -22.795 1.00 77.81 262 ARG A CA 1
ATOM 2082 C C . ARG A 1 262 ? -7.291 -17.317 -22.849 1.00 77.81 262 ARG A C 1
ATOM 2084 O O . ARG A 1 262 ? -8.059 -17.035 -23.761 1.00 77.81 262 ARG A O 1
ATOM 2091 N N . GLU A 1 263 ? -6.990 -16.460 -21.874 1.00 84.69 263 GLU A N 1
ATOM 2092 C CA . GLU A 1 263 ? -7.476 -15.076 -21.866 1.00 84.69 263 GLU A CA 1
ATOM 2093 C C . GLU A 1 263 ? -6.807 -14.215 -22.948 1.00 84.69 263 GLU A C 1
ATOM 2095 O O . GLU A 1 263 ? -7.425 -13.313 -23.496 1.00 84.69 263 GLU A O 1
ATOM 2100 N N . LEU A 1 264 ? -5.550 -14.487 -23.294 1.00 71.19 264 LEU A N 1
ATOM 2101 C CA . LEU A 1 264 ? -4.883 -13.809 -24.408 1.00 71.19 264 LEU A CA 1
ATOM 2102 C C . LEU A 1 264 ? -5.415 -14.280 -25.760 1.00 71.19 264 LEU A C 1
ATOM 2104 O O . LEU A 1 264 ? -5.633 -13.456 -26.648 1.00 71.19 264 LEU A O 1
ATOM 2108 N N . ASP A 1 265 ? -5.670 -15.579 -25.897 1.00 75.38 265 ASP A N 1
ATOM 2109 C CA . ASP A 1 265 ? -6.248 -16.169 -27.102 1.00 75.38 265 ASP A CA 1
ATOM 2110 C C . ASP A 1 265 ? -7.662 -15.621 -27.352 1.00 75.38 265 ASP A C 1
ATOM 2112 O O . ASP A 1 265 ? -7.996 -15.265 -28.481 1.00 75.38 265 ASP A O 1
ATOM 2116 N N . SER A 1 266 ? -8.475 -15.451 -26.300 1.00 78.69 266 SER A N 1
ATOM 2117 C CA . SER A 1 266 ? -9.812 -14.842 -26.411 1.00 78.69 266 SER A CA 1
ATOM 2118 C C . SER A 1 266 ? -9.772 -13.360 -26.806 1.00 78.69 266 SER A C 1
ATOM 2120 O O . SER A 1 266 ? -10.722 -12.845 -27.397 1.00 78.69 266 SER A O 1
ATOM 2122 N N . LEU A 1 267 ? -8.661 -12.675 -26.522 1.00 73.88 267 LEU A N 1
ATOM 2123 C CA . LEU A 1 267 ? -8.387 -11.309 -26.967 1.00 73.88 267 LEU A CA 1
ATOM 2124 C C . LEU A 1 267 ? -7.738 -11.251 -28.362 1.00 73.88 267 LEU A C 1
ATOM 2126 O O . LEU A 1 267 ? -7.484 -10.152 -28.854 1.00 73.88 267 LEU A O 1
ATOM 2130 N N . GLY A 1 268 ? -7.496 -12.400 -29.004 1.00 64.25 268 GLY A N 1
ATOM 2131 C CA . GLY A 1 268 ? -6.912 -12.507 -30.342 1.00 64.25 268 GLY A CA 1
ATOM 2132 C C . GLY A 1 268 ? -5.398 -12.295 -30.388 1.00 64.25 268 GLY A C 1
ATOM 2133 O O . GLY A 1 268 ? -4.875 -11.914 -31.431 1.00 64.25 268 GLY A O 1
ATOM 2134 N N . GLY A 1 269 ? -4.691 -12.472 -29.265 1.00 60.12 269 GLY A N 1
ATOM 2135 C CA . GLY A 1 269 ? -3.242 -12.246 -29.193 1.00 60.12 269 GLY A CA 1
ATOM 2136 C C . GLY A 1 269 ? -2.831 -10.778 -29.373 1.00 60.12 269 GLY A C 1
ATOM 2137 O O . GLY A 1 269 ? -1.692 -10.493 -29.738 1.00 60.12 269 GLY A O 1
ATOM 2138 N N . ASP A 1 270 ? -3.753 -9.840 -29.136 1.00 66.88 270 ASP A N 1
ATOM 2139 C CA . ASP A 1 270 ? -3.550 -8.416 -29.397 1.00 66.88 270 ASP A CA 1
ATOM 2140 C C . ASP A 1 270 ? -2.455 -7.813 -28.499 1.00 66.88 270 ASP A C 1
ATOM 2142 O O . ASP A 1 270 ? -2.609 -7.676 -27.281 1.00 66.88 270 ASP A O 1
ATOM 2146 N N . ILE A 1 271 ? -1.357 -7.363 -29.112 1.00 69.81 271 ILE A N 1
ATOM 2147 C CA . ILE A 1 271 ? -0.267 -6.668 -28.418 1.00 69.81 271 ILE A CA 1
ATOM 2148 C C . ILE A 1 271 ? -0.738 -5.385 -27.711 1.00 69.81 271 ILE A C 1
ATOM 2150 O O . ILE A 1 271 ? -0.135 -4.962 -26.723 1.00 69.81 271 ILE A O 1
ATOM 2154 N N . ARG A 1 272 ? -1.849 -4.774 -28.146 1.00 76.12 272 ARG A N 1
ATOM 2155 C CA . ARG A 1 272 ? -2.465 -3.620 -27.469 1.00 76.12 272 ARG A CA 1
ATOM 2156 C C . ARG A 1 272 ? -3.002 -3.980 -26.090 1.00 76.12 272 ARG A C 1
ATOM 2158 O O . ARG A 1 272 ? -2.988 -3.120 -25.208 1.00 76.12 272 ARG A O 1
ATOM 2165 N N . ALA A 1 273 ? -3.437 -5.223 -25.875 1.00 73.00 273 ALA A N 1
ATOM 2166 C CA . ALA A 1 273 ? -3.850 -5.692 -24.556 1.00 73.00 273 ALA A CA 1
ATOM 2167 C C . ALA A 1 273 ? -2.661 -5.635 -23.588 1.00 73.00 273 ALA A C 1
ATOM 2169 O O . ALA A 1 273 ? -2.770 -5.055 -22.507 1.00 73.00 273 ALA A O 1
ATOM 2170 N N . TRP A 1 274 ? -1.496 -6.118 -24.032 1.00 78.75 274 TRP A N 1
ATOM 2171 C CA . TRP A 1 274 ? -0.254 -6.065 -23.265 1.00 78.75 274 TRP A CA 1
ATOM 2172 C C . TRP A 1 274 ? 0.263 -4.652 -23.026 1.00 78.75 274 TRP A C 1
ATOM 2174 O O . TRP A 1 274 ? 0.638 -4.328 -21.901 1.00 78.75 274 TRP A O 1
ATOM 2184 N N . ARG A 1 275 ? 0.224 -3.787 -24.046 1.00 82.88 275 ARG A N 1
ATOM 2185 C CA . ARG A 1 275 ? 0.564 -2.366 -23.885 1.00 82.88 275 ARG A CA 1
ATOM 2186 C C . ARG A 1 275 ? -0.346 -1.694 -22.865 1.00 82.88 275 ARG A C 1
ATOM 2188 O O . ARG A 1 275 ? 0.124 -0.923 -22.040 1.00 82.88 275 ARG A O 1
ATOM 2195 N N . THR A 1 276 ? -1.639 -2.004 -22.880 1.00 83.56 276 THR A N 1
ATOM 2196 C CA . THR A 1 276 ? -2.610 -1.389 -21.970 1.00 83.56 276 THR A CA 1
ATOM 2197 C C . THR A 1 276 ? -2.350 -1.803 -20.523 1.00 83.56 276 THR A C 1
ATOM 2199 O O . THR A 1 276 ? -2.198 -0.941 -19.657 1.00 83.56 276 THR A O 1
ATOM 2202 N N . VAL A 1 277 ? -2.246 -3.108 -20.244 1.00 85.12 277 VAL A N 1
ATOM 2203 C CA . VAL A 1 277 ? -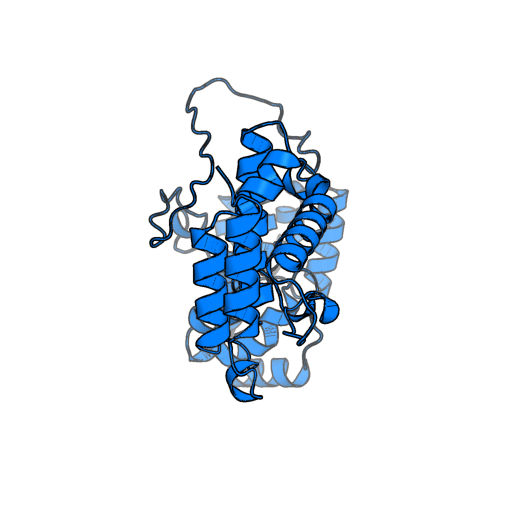1.983 -3.580 -18.873 1.00 85.12 277 VAL A CA 1
ATOM 2204 C C . VAL A 1 277 ? -0.570 -3.211 -18.406 1.00 85.12 277 VAL A C 1
ATOM 2206 O O . VAL A 1 277 ? -0.391 -2.818 -17.256 1.00 85.12 277 VAL A O 1
ATOM 2209 N N . GLY A 1 278 ? 0.421 -3.238 -19.301 1.00 85.06 278 GLY A N 1
ATOM 2210 C CA . GLY A 1 278 ? 1.792 -2.818 -19.015 1.00 85.06 278 GLY A CA 1
ATOM 2211 C C . GLY A 1 278 ? 1.903 -1.335 -18.667 1.00 85.06 278 GLY A C 1
ATOM 2212 O O . GLY A 1 278 ? 2.571 -0.993 -17.694 1.00 85.06 278 GLY A O 1
ATOM 2213 N N . THR A 1 279 ? 1.176 -0.470 -19.380 1.00 87.69 279 THR A N 1
ATOM 2214 C CA . THR A 1 279 ? 1.117 0.978 -19.110 1.00 87.69 279 THR A CA 1
ATOM 2215 C C . THR A 1 279 ? 0.447 1.279 -17.777 1.00 87.69 279 THR A C 1
ATOM 2217 O O . THR A 1 279 ? 0.948 2.100 -17.015 1.00 87.69 279 THR A O 1
ATOM 2220 N N . VAL A 1 280 ? -0.658 0.601 -17.451 1.00 85.50 280 VAL A N 1
ATOM 2221 C CA . VAL A 1 280 ? -1.320 0.772 -16.147 1.00 85.50 280 VAL A CA 1
ATOM 2222 C C . VAL A 1 280 ? -0.396 0.343 -15.008 1.00 85.50 280 VAL A C 1
ATOM 2224 O O . VAL A 1 280 ? -0.298 1.048 -14.009 1.00 85.50 280 VAL A O 1
ATOM 2227 N N . VAL A 1 281 ? 0.316 -0.778 -15.159 1.00 86.25 281 VAL A N 1
ATOM 2228 C CA . VAL A 1 281 ? 1.312 -1.199 -14.164 1.00 86.25 281 VAL A CA 1
ATOM 2229 C C . VAL A 1 281 ? 2.468 -0.204 -14.085 1.00 86.25 281 VAL A C 1
ATOM 2231 O O . VAL A 1 281 ? 2.874 0.144 -12.988 1.00 86.25 281 VAL A O 1
ATOM 2234 N N . ALA A 1 282 ? 2.973 0.307 -15.211 1.00 85.94 282 ALA A N 1
ATOM 2235 C CA . ALA A 1 282 ? 3.983 1.364 -15.235 1.00 85.94 282 ALA A CA 1
ATOM 2236 C C . ALA A 1 282 ? 3.560 2.609 -14.459 1.00 85.94 282 ALA A C 1
ATOM 2238 O O . ALA A 1 282 ? 4.264 2.976 -13.529 1.00 85.94 282 ALA A O 1
ATOM 2239 N N . ARG A 1 283 ? 2.371 3.150 -14.732 1.00 84.56 283 ARG A N 1
ATOM 2240 C CA . ARG A 1 283 ? 1.796 4.305 -14.021 1.00 84.56 283 ARG A CA 1
ATOM 2241 C C . ARG A 1 283 ? 1.651 4.122 -12.511 1.00 84.56 283 ARG A C 1
ATOM 2243 O O . ARG A 1 283 ? 1.538 5.102 -11.795 1.00 84.56 283 ARG A O 1
ATOM 2250 N N . LEU A 1 284 ? 1.561 2.882 -12.039 1.00 80.88 284 LEU A N 1
ATOM 2251 C CA . LEU A 1 284 ? 1.401 2.563 -10.618 1.00 80.88 284 LEU A CA 1
ATOM 2252 C C . LEU A 1 284 ? 2.719 2.195 -9.930 1.00 80.88 284 LEU A C 1
ATOM 2254 O O . LEU A 1 284 ? 2.718 1.977 -8.717 1.00 80.88 284 LEU A O 1
ATOM 2258 N N . SER A 1 285 ? 3.802 2.070 -10.696 1.00 77.94 285 SER A N 1
ATOM 2259 C CA . SER A 1 285 ? 5.119 1.643 -10.222 1.00 77.94 285 SER A CA 1
ATOM 2260 C C . SER A 1 285 ? 6.181 2.740 -10.281 1.00 77.94 285 SER A C 1
ATOM 2262 O O . SER A 1 285 ? 7.246 2.534 -9.696 1.00 77.94 285 SER A O 1
ATOM 2264 N N . VAL A 1 286 ? 5.937 3.823 -11.026 1.00 72.50 286 VAL A N 1
ATOM 2265 C CA . VAL A 1 286 ? 6.827 4.989 -11.159 1.00 72.50 286 VAL A CA 1
ATOM 2266 C C . VAL A 1 286 ? 6.151 6.236 -10.620 1.00 72.50 286 VAL A C 1
ATOM 2268 O O . VAL A 1 286 ? 4.906 6.308 -10.736 1.00 72.50 286 VAL A O 1
#

Sequence (286 aa):
MGLNRAQRDELDRRVQAIDWTDEARAFGSPQRLQLVDWMLSSRMVEDEIRKSFRNPAQAERMIEYTRPRMVEKVTGTPIVSNPAQWNPGNILDPQPDWSFCGWVRRTTYTISHRNARRVLHPQVRDTTSYETMGEDGDDRLTVFDLAGTRPLVPVTPGLFDAHPHLWVLRPDPPQAQAMRARVARLGVDIVPAMIAGTVLDNPEYRHLEPGDVAALLLSPLPQGSLALAARMTPPRYRRLMSLWAPTQLASPRRVDGAALRRELDSLGGDIRAWRTVGTVVARLSV

Foldseek 3Di:
DADDPVRQVVVQVVLLPDPCDPQCQAAQHPVLVVLLVVCVVRCLLLVLLCVVDVDPVLSVLLCVVQSQVLSCLSRVDDDPDDNVPDDPVSRDDDDNPDRPSVSSNVSSCVRSVVCSCCRVPPPPPPPVPPPDDDDDDDDDDDDDDDDDDDDPDPCPPDPCSVVVPDFFQEDFLVLLVVVVVCCVVPNLVCQCVSCPPHPRDDPVCVVPDSVLSNQLHHQAFAPVCLVVLLVQADPLLSQLSNQRNQCRHPDRDDGDPVSNVVSCVVVVVDVVSSRRSSRSSSVRRD

pLDDT: mean 75.35, std 18.12, range [24.78, 92.69]

Radius of gyration: 24.91 Å; chains: 1; bounding box: 48×49×72 Å

Organism: NCBI:txid33905